Protein AF-A0A137PFP3-F1 (afdb_monomer)

Structure (mmCIF, N/CA/C/O backbone):
data_AF-A0A137PFP3-F1
#
_entry.id   AF-A0A137PFP3-F1
#
loop_
_atom_site.group_PDB
_atom_site.id
_atom_site.type_symbol
_atom_site.label_atom_id
_atom_site.label_alt_id
_atom_site.label_comp_id
_atom_site.label_asym_id
_atom_site.label_entity_id
_atom_site.label_seq_id
_atom_site.pdbx_PDB_ins_code
_atom_site.Cartn_x
_atom_site.Cartn_y
_atom_site.Cartn_z
_atom_site.occupancy
_atom_site.B_iso_or_equiv
_atom_site.auth_seq_id
_atom_site.auth_comp_id
_atom_site.auth_asym_id
_atom_site.auth_atom_id
_atom_site.pdbx_PDB_model_num
ATOM 1 N N . MET A 1 1 ? 7.255 -11.165 -8.456 1.00 71.25 1 MET A N 1
ATOM 2 C CA . MET A 1 1 ? 7.294 -9.703 -8.197 1.00 71.25 1 MET A CA 1
ATOM 3 C C . MET A 1 1 ? 8.694 -9.204 -7.826 1.00 71.25 1 MET A C 1
ATOM 5 O O . MET A 1 1 ? 9.014 -8.068 -8.165 1.00 71.25 1 MET A O 1
ATOM 9 N N . ASP A 1 2 ? 9.537 -10.025 -7.183 1.00 77.56 2 ASP A N 1
ATOM 10 C CA . ASP A 1 2 ? 10.869 -9.613 -6.691 1.00 77.56 2 ASP A CA 1
ATOM 11 C C . ASP A 1 2 ? 11.867 -9.206 -7.778 1.00 77.56 2 ASP A C 1
ATOM 13 O O . ASP A 1 2 ? 12.720 -8.365 -7.530 1.00 77.56 2 ASP A O 1
ATOM 17 N N . LEU A 1 3 ? 11.690 -9.702 -9.004 1.00 75.19 3 LEU A N 1
ATOM 18 C CA . LEU A 1 3 ? 12.474 -9.309 -10.183 1.00 75.19 3 LEU A CA 1
ATOM 19 C C . LEU A 1 3 ? 11.955 -8.022 -10.858 1.00 75.19 3 LEU A C 1
ATOM 21 O O . LEU A 1 3 ? 12.222 -7.765 -12.029 1.00 75.19 3 LEU A O 1
ATOM 25 N N . GLY A 1 4 ? 11.140 -7.231 -10.155 1.00 71.00 4 GLY A N 1
ATOM 26 C CA . GLY A 1 4 ? 10.628 -5.947 -10.647 1.00 71.00 4 GLY A CA 1
ATOM 27 C C . GLY A 1 4 ? 9.343 -6.027 -11.475 1.00 71.00 4 GLY A C 1
ATOM 28 O O . GLY A 1 4 ? 8.832 -4.992 -11.897 1.00 71.00 4 GLY A O 1
ATOM 29 N N . TYR A 1 5 ? 8.780 -7.223 -11.665 1.00 77.50 5 TYR A N 1
ATOM 30 C CA . TYR A 1 5 ? 7.475 -7.396 -12.309 1.00 77.50 5 TYR A CA 1
ATOM 31 C C . TYR A 1 5 ? 6.346 -6.783 -11.480 1.00 77.50 5 TYR A C 1
ATOM 33 O O . TYR A 1 5 ? 6.401 -6.759 -10.248 1.00 77.50 5 TYR A O 1
ATOM 41 N N . ARG A 1 6 ? 5.310 -6.312 -12.168 1.00 77.81 6 ARG A N 1
ATOM 42 C CA . ARG A 1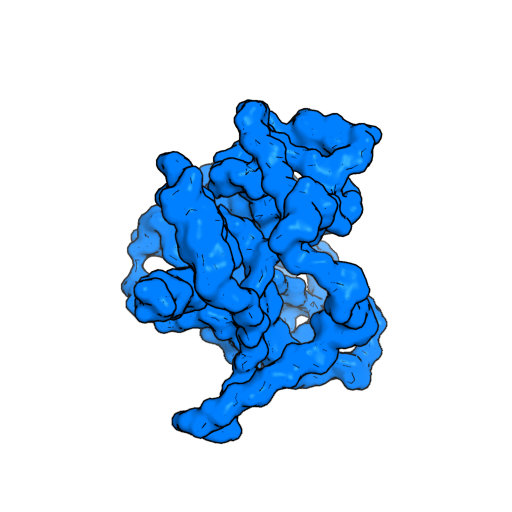 6 ? 4.046 -5.790 -11.640 1.00 77.81 6 ARG A CA 1
ATOM 43 C C . ARG A 1 6 ? 2.887 -6.405 -12.416 1.00 77.81 6 ARG A C 1
ATOM 45 O O . ARG A 1 6 ? 3.110 -7.002 -13.466 1.00 77.81 6 ARG A O 1
ATOM 52 N N . ARG A 1 7 ? 1.658 -6.257 -11.914 1.00 78.44 7 ARG A N 1
ATOM 53 C CA . ARG A 1 7 ? 0.460 -6.723 -12.619 1.00 78.44 7 ARG A CA 1
ATOM 54 C C . ARG A 1 7 ? -0.553 -5.618 -12.879 1.00 78.44 7 ARG A C 1
ATOM 56 O O . ARG A 1 7 ? -0.672 -4.685 -12.090 1.00 78.44 7 ARG A O 1
ATOM 63 N N . SER A 1 8 ? -1.299 -5.769 -13.967 1.00 77.56 8 SER A N 1
ATOM 64 C CA . SER A 1 8 ? -2.530 -5.035 -14.260 1.00 77.56 8 SER A CA 1
ATOM 65 C C . SER A 1 8 ? -3.568 -6.037 -14.747 1.00 77.56 8 SER A C 1
ATOM 67 O O . SER A 1 8 ? -3.397 -6.656 -15.802 1.00 77.56 8 SER A O 1
ATOM 69 N N . GLY A 1 9 ? -4.605 -6.274 -13.942 1.00 80.31 9 GLY A N 1
ATOM 70 C CA . GLY A 1 9 ? -5.484 -7.419 -14.156 1.00 80.31 9 GLY A CA 1
ATOM 71 C C . GLY A 1 9 ? -4.691 -8.722 -14.198 1.00 80.31 9 GLY A C 1
ATOM 72 O O . GLY A 1 9 ? -3.914 -8.994 -13.286 1.00 80.31 9 GLY A O 1
ATOM 73 N N . THR A 1 10 ? -4.840 -9.478 -15.292 1.00 75.38 10 THR A N 1
ATOM 74 C CA . THR A 1 10 ? -4.144 -10.750 -15.567 1.00 75.38 10 THR A CA 1
ATOM 75 C C . THR A 1 10 ? -2.790 -10.600 -16.264 1.00 75.38 10 THR A C 1
ATOM 77 O O . THR A 1 10 ? -2.176 -11.604 -16.610 1.00 75.38 10 THR A O 1
ATOM 80 N N . VAL A 1 11 ? -2.337 -9.379 -16.549 1.00 71.81 11 VAL A N 1
ATOM 81 C CA . VAL A 1 11 ? -1.093 -9.144 -17.294 1.00 71.81 11 VAL A CA 1
ATOM 82 C C . VAL A 1 11 ? 0.036 -8.860 -16.316 1.00 71.81 11 VAL A C 1
ATOM 84 O O . VAL A 1 11 ? -0.072 -7.927 -15.521 1.00 71.81 11 VAL A O 1
ATOM 87 N N . LEU A 1 12 ? 1.124 -9.628 -16.404 1.00 73.00 12 LEU A N 1
ATOM 88 C CA . LEU A 1 12 ? 2.397 -9.314 -15.754 1.00 73.00 12 LEU A CA 1
ATOM 89 C C . LEU A 1 12 ? 3.264 -8.476 -16.694 1.00 73.00 12 LEU A C 1
ATOM 91 O O . LEU A 1 12 ? 3.366 -8.771 -17.881 1.00 73.00 12 LEU A O 1
ATOM 95 N N . TYR A 1 13 ? 3.891 -7.431 -16.165 1.00 67.00 13 TYR A N 1
ATOM 96 C CA . TYR A 1 13 ? 4.747 -6.535 -16.936 1.00 67.00 13 TYR A CA 1
ATOM 97 C C . TYR A 1 13 ? 5.922 -6.026 -16.102 1.00 67.00 13 TYR A C 1
ATOM 99 O O . TYR A 1 13 ? 5.863 -5.978 -14.873 1.00 67.00 13 TYR A O 1
ATOM 107 N N . ARG A 1 14 ? 6.982 -5.593 -16.782 1.00 72.50 14 ARG A N 1
ATOM 108 C CA . ARG A 1 14 ? 8.109 -4.857 -16.206 1.00 72.50 14 ARG A CA 1
ATOM 109 C C . ARG A 1 14 ? 8.377 -3.644 -17.092 1.00 72.50 14 ARG A C 1
ATOM 111 O O . ARG A 1 14 ? 8.312 -3.748 -18.312 1.00 72.50 14 ARG A O 1
ATOM 118 N N . SER A 1 15 ? 8.611 -2.486 -16.486 1.00 67.00 15 SER A N 1
ATOM 119 C CA . SER A 1 15 ? 8.813 -1.243 -17.234 1.00 67.00 15 SER A CA 1
ATOM 120 C C . SER A 1 15 ? 10.164 -1.224 -17.956 1.00 67.00 15 SER A C 1
ATOM 122 O O . SER A 1 15 ? 11.184 -1.584 -17.368 1.00 67.00 15 SER A O 1
ATOM 124 N N . SER A 1 16 ? 10.165 -0.742 -19.203 1.00 67.88 16 SER A N 1
ATOM 125 C CA . SER A 1 16 ? 11.378 -0.430 -19.969 1.00 67.88 16 SER A CA 1
ATOM 126 C C . SER A 1 16 ? 11.963 0.890 -19.466 1.00 67.88 16 SER A C 1
ATOM 128 O O . SER A 1 16 ? 11.454 1.970 -19.767 1.00 67.88 16 SER A O 1
ATOM 130 N N . LEU A 1 17 ? 13.007 0.816 -18.642 1.00 66.62 17 LEU A N 1
ATOM 131 C CA . LEU A 1 17 ? 13.634 2.008 -18.060 1.00 66.62 17 LEU A CA 1
ATOM 132 C C . LEU A 1 17 ? 14.382 2.848 -19.100 1.00 66.62 17 LEU A C 1
ATOM 134 O O . LEU A 1 17 ? 14.448 4.057 -18.945 1.00 66.62 17 LEU A O 1
ATOM 138 N N . LEU A 1 18 ? 14.884 2.230 -20.173 1.00 63.28 18 LEU A N 1
ATOM 139 C CA . LEU A 1 18 ? 15.600 2.926 -21.249 1.00 63.28 18 LEU A CA 1
ATOM 140 C C . LEU A 1 18 ? 14.705 3.875 -22.058 1.00 63.28 18 LEU A C 1
ATOM 14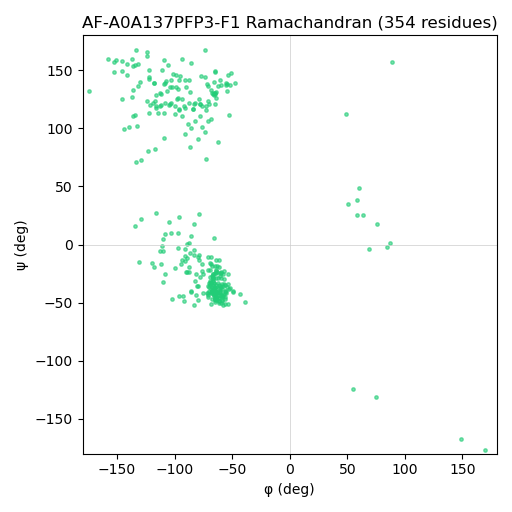2 O O . LEU A 1 18 ? 15.183 4.868 -22.597 1.00 63.28 18 LEU A O 1
ATOM 146 N N . GLU A 1 19 ? 13.411 3.575 -22.143 1.00 61.47 19 GLU A N 1
ATOM 147 C CA . GLU A 1 19 ? 12.470 4.274 -23.028 1.00 61.47 19 GLU A CA 1
ATOM 148 C C . GLU A 1 19 ? 11.467 5.144 -22.263 1.00 61.47 19 GLU A C 1
ATOM 150 O O . GLU A 1 19 ? 10.679 5.881 -22.859 1.00 61.47 19 GLU A O 1
ATOM 155 N N . THR A 1 20 ? 11.477 5.075 -20.929 1.00 64.75 20 THR A N 1
ATOM 156 C CA . THR A 1 20 ? 10.559 5.849 -20.094 1.00 64.75 20 THR A CA 1
ATOM 157 C C . THR A 1 20 ? 11.228 7.155 -19.675 1.00 64.75 20 THR A C 1
ATOM 159 O O . THR A 1 20 ? 12.270 7.148 -19.033 1.00 64.75 20 THR A O 1
ATOM 162 N N . CYS A 1 21 ? 10.590 8.296 -19.951 1.00 62.81 21 CYS A N 1
ATOM 163 C CA . CYS A 1 21 ? 11.115 9.624 -19.592 1.00 62.81 21 CYS A CA 1
ATOM 164 C C . CYS A 1 21 ? 11.300 9.859 -18.079 1.00 62.81 21 CYS A C 1
ATOM 166 O O . CYS A 1 21 ? 11.896 10.853 -17.671 1.00 62.81 21 CYS A O 1
ATOM 168 N N . CYS A 1 22 ? 10.733 8.987 -17.244 1.00 71.44 22 CYS A N 1
ATOM 169 C CA . CYS A 1 22 ? 10.796 9.019 -15.789 1.00 71.44 22 CYS A CA 1
ATOM 170 C C . CYS A 1 22 ? 10.979 7.580 -15.280 1.00 71.44 22 CYS A C 1
ATOM 172 O O . CYS A 1 22 ? 9.987 6.847 -15.237 1.00 71.44 22 CYS A O 1
ATOM 174 N N . PRO A 1 23 ? 12.200 7.159 -14.907 1.00 80.06 23 PRO A N 1
ATOM 175 C CA . PRO A 1 23 ? 12.492 5.758 -14.625 1.00 80.06 23 PRO A CA 1
ATOM 176 C C . PRO A 1 23 ? 11.718 5.241 -13.397 1.00 80.06 23 PRO A C 1
ATOM 178 O O . PRO A 1 23 ? 11.866 5.799 -12.302 1.00 80.06 23 PRO A O 1
ATOM 181 N N . PRO A 1 24 ? 10.881 4.192 -13.546 1.00 85.00 24 PRO A N 1
ATOM 182 C CA . PRO A 1 24 ? 10.166 3.594 -12.427 1.00 85.00 24 PRO A CA 1
ATOM 183 C C . PRO A 1 24 ? 10.951 2.431 -11.805 1.00 85.00 24 PRO A C 1
ATOM 185 O O . PRO A 1 24 ? 11.170 1.396 -12.430 1.00 85.00 24 PRO A O 1
ATOM 188 N N . TYR A 1 25 ? 11.295 2.559 -10.529 1.00 90.31 25 TYR A N 1
ATOM 189 C CA . TYR A 1 25 ? 11.957 1.518 -9.747 1.00 90.31 25 TYR A CA 1
ATOM 190 C C . TYR A 1 25 ? 10.938 0.724 -8.935 1.00 90.31 25 TYR A C 1
ATOM 192 O O . TYR A 1 25 ? 9.992 1.279 -8.373 1.00 90.31 25 TYR A O 1
ATOM 200 N N . ALA A 1 26 ? 11.130 -0.587 -8.826 1.00 91.44 26 ALA A N 1
ATOM 201 C CA . ALA A 1 26 ? 10.404 -1.364 -7.835 1.00 91.44 26 ALA A CA 1
ATOM 202 C C . ALA A 1 26 ? 10.858 -0.934 -6.434 1.00 91.44 26 ALA A C 1
ATOM 204 O O . ALA A 1 26 ? 12.055 -0.890 -6.172 1.00 91.44 26 ALA A O 1
ATOM 205 N N . ILE A 1 27 ? 9.908 -0.628 -5.547 1.00 96.19 27 ILE A N 1
ATOM 206 C CA . ILE A 1 27 ? 10.186 -0.253 -4.156 1.00 96.19 27 ILE A CA 1
ATOM 207 C C . ILE A 1 27 ? 9.557 -1.253 -3.189 1.00 96.19 27 ILE A C 1
ATOM 209 O O . ILE A 1 27 ? 8.409 -1.678 -3.377 1.00 96.19 27 ILE A O 1
ATOM 213 N N . ARG A 1 28 ? 10.301 -1.597 -2.138 1.00 96.81 28 ARG A N 1
ATOM 214 C CA . ARG A 1 28 ? 9.815 -2.389 -1.006 1.00 96.81 28 ARG A CA 1
ATOM 215 C C . ARG A 1 28 ? 10.303 -1.824 0.323 1.00 96.81 28 ARG A C 1
ATOM 217 O O . ARG A 1 28 ? 11.302 -1.113 0.369 1.00 96.81 28 ARG A O 1
ATOM 224 N N . LEU A 1 29 ? 9.616 -2.190 1.392 1.00 96.94 29 LEU A N 1
ATOM 225 C CA . LEU A 1 29 ? 9.950 -1.909 2.787 1.00 96.94 29 LEU A CA 1
ATOM 226 C C . LEU A 1 29 ? 10.171 -3.237 3.518 1.00 96.94 29 LEU A C 1
ATOM 228 O O . LEU A 1 29 ? 9.387 -4.164 3.320 1.00 96.94 29 LEU A O 1
ATOM 232 N N . ASP A 1 30 ? 11.184 -3.329 4.384 1.00 97.06 30 ASP A N 1
ATOM 233 C CA . ASP A 1 30 ? 11.255 -4.416 5.374 1.00 97.06 30 ASP A CA 1
ATOM 234 C C . ASP A 1 30 ? 10.376 -4.066 6.587 1.00 97.06 30 ASP A C 1
ATOM 236 O O . ASP A 1 30 ? 10.716 -3.191 7.388 1.00 97.06 30 ASP A O 1
ATOM 240 N N . SER A 1 31 ? 9.227 -4.736 6.712 1.00 97.75 31 SER A N 1
ATOM 241 C CA . SER A 1 31 ? 8.217 -4.408 7.724 1.00 97.75 31 SER A CA 1
ATOM 242 C C . SER A 1 31 ? 8.699 -4.686 9.145 1.00 97.75 31 SER A C 1
ATOM 244 O O . SER A 1 31 ? 8.242 -4.022 10.073 1.00 97.75 31 SER A O 1
ATOM 246 N N . THR A 1 32 ? 9.647 -5.614 9.341 1.00 96.88 32 THR A N 1
ATOM 247 C CA . THR A 1 32 ? 10.155 -5.964 10.684 1.00 96.88 32 THR A CA 1
ATOM 248 C C . THR A 1 32 ? 11.008 -4.864 11.294 1.00 96.88 32 THR A C 1
ATOM 250 O O . THR A 1 32 ? 11.170 -4.812 12.507 1.00 96.88 32 THR A O 1
ATOM 253 N N . ASN A 1 33 ? 11.556 -3.992 10.448 1.00 96.50 33 ASN A N 1
ATOM 254 C CA . ASN A 1 33 ? 12.392 -2.866 10.845 1.00 96.50 33 ASN A CA 1
ATOM 255 C C . ASN A 1 33 ? 11.670 -1.524 10.654 1.00 96.50 33 ASN A C 1
ATOM 257 O O . ASN A 1 33 ? 12.298 -0.472 10.764 1.00 96.50 33 ASN A O 1
ATOM 261 N N . PHE A 1 34 ? 10.369 -1.541 10.341 1.00 97.44 34 PHE A N 1
ATOM 262 C CA . PHE A 1 34 ? 9.619 -0.329 10.049 1.00 97.44 34 PHE A CA 1
ATOM 263 C C . PHE A 1 34 ? 9.512 0.584 11.273 1.00 97.44 34 PHE A C 1
ATOM 265 O O . PHE A 1 34 ? 9.052 0.179 12.342 1.00 97.44 34 PHE A O 1
ATOM 272 N N . ILE A 1 35 ? 9.860 1.858 11.080 1.00 94.06 35 ILE A N 1
ATOM 273 C CA . ILE A 1 35 ? 9.731 2.892 12.107 1.00 94.06 35 ILE A CA 1
ATOM 274 C C . ILE A 1 35 ? 8.729 3.943 11.641 1.00 94.06 35 ILE A C 1
ATOM 276 O O . ILE A 1 35 ? 8.945 4.664 10.668 1.00 94.06 35 ILE A O 1
ATOM 280 N N . CYS A 1 36 ? 7.639 4.074 12.397 1.00 95.56 36 CYS A N 1
ATOM 281 C CA . CYS A 1 36 ? 6.582 5.026 12.091 1.00 95.56 36 CYS A CA 1
ATOM 282 C C . CYS A 1 36 ? 7.053 6.476 12.317 1.00 95.56 36 CYS A C 1
ATOM 284 O O . CYS A 1 36 ? 7.427 6.874 13.428 1.00 95.56 36 CYS A O 1
ATOM 286 N N . SER A 1 37 ? 7.006 7.289 11.265 1.00 95.50 37 SER A N 1
ATOM 287 C CA . SER A 1 37 ? 7.449 8.681 11.264 1.00 95.50 37 SER A CA 1
ATOM 288 C C . SER A 1 37 ? 6.484 9.610 12.015 1.00 95.50 37 SER A C 1
ATOM 290 O O . SER A 1 37 ? 5.331 9.279 12.305 1.00 95.50 37 SER A O 1
ATOM 292 N N . LYS A 1 38 ? 6.916 10.847 12.306 1.00 95.25 38 LYS A N 1
ATOM 293 C CA . LYS A 1 38 ? 6.042 11.856 12.940 1.00 95.25 38 LYS A CA 1
ATOM 294 C C . LYS A 1 38 ? 4.808 12.181 12.086 1.00 95.25 38 LYS A C 1
ATOM 296 O O . LYS A 1 38 ? 3.750 12.449 12.653 1.00 95.25 38 LYS A O 1
ATOM 301 N N . SER A 1 39 ? 4.922 12.195 10.754 1.00 95.75 39 SER A N 1
ATOM 302 C CA . SER A 1 39 ? 3.789 12.454 9.851 1.00 95.75 39 SER A CA 1
ATOM 303 C C . SER A 1 39 ? 2.807 11.281 9.842 1.00 95.75 39 SER A C 1
ATOM 305 O O . SER A 1 39 ? 1.604 11.498 9.975 1.00 95.75 39 SER A O 1
ATOM 307 N N . GLN A 1 40 ? 3.306 10.046 9.816 1.00 97.00 40 GLN A N 1
ATOM 308 C CA . GLN A 1 40 ? 2.487 8.834 9.903 1.00 97.00 40 GLN A CA 1
ATOM 309 C C . GLN A 1 40 ? 1.760 8.738 11.257 1.00 97.00 40 GLN A C 1
ATOM 311 O O . GLN A 1 40 ? 0.543 8.563 11.291 1.00 97.00 40 GLN A O 1
ATOM 316 N N . LYS A 1 41 ? 2.444 9.005 12.381 1.00 96.56 41 LYS A N 1
ATOM 317 C CA . LYS A 1 41 ? 1.811 9.081 13.716 1.00 96.56 41 LYS A CA 1
ATOM 318 C C . LYS A 1 41 ? 0.705 10.144 13.790 1.00 96.56 41 LYS A C 1
ATOM 320 O O . LYS A 1 41 ? -0.301 9.945 14.474 1.00 96.56 41 LYS A O 1
ATOM 325 N N . LYS A 1 42 ? 0.844 11.270 13.075 1.00 97.19 42 LYS A N 1
ATOM 326 C CA . LYS A 1 42 ? -0.229 12.278 12.967 1.00 97.19 42 LYS A CA 1
ATOM 327 C C . LYS A 1 42 ? -1.455 11.728 12.236 1.00 97.19 42 LYS A C 1
ATOM 329 O O . LYS A 1 42 ? -2.564 12.056 12.649 1.00 97.19 42 LYS A O 1
ATOM 334 N N . VAL A 1 43 ? -1.278 10.903 11.201 1.00 98.06 43 VAL A N 1
ATOM 335 C CA . VAL A 1 43 ? -2.392 10.237 10.501 1.00 98.06 43 VAL A CA 1
ATOM 336 C C . VAL A 1 43 ? -3.105 9.260 11.432 1.00 98.06 43 VAL A C 1
ATOM 338 O O . VAL A 1 43 ? -4.318 9.368 11.576 1.00 98.06 43 VAL A O 1
ATOM 341 N N . ILE A 1 44 ? -2.369 8.413 12.160 1.00 97.50 44 ILE A N 1
ATOM 342 C CA . ILE A 1 44 ? -2.942 7.504 13.172 1.00 97.50 44 ILE A CA 1
ATOM 343 C C . ILE A 1 44 ? -3.787 8.293 14.182 1.00 97.50 44 ILE A C 1
ATOM 345 O O . ILE A 1 44 ? -4.964 8.007 14.390 1.00 97.50 44 ILE A O 1
ATOM 349 N N . LYS A 1 45 ? -3.227 9.369 14.754 1.00 96.12 45 LYS A N 1
ATOM 350 C CA . LYS A 1 45 ? -3.949 10.240 15.695 1.00 96.12 45 LYS A CA 1
ATOM 351 C C . LYS A 1 45 ? -5.191 10.881 15.067 1.00 96.12 45 LYS A C 1
ATOM 353 O O . LYS A 1 45 ? -6.194 11.054 15.758 1.00 96.12 45 LYS A O 1
ATOM 358 N N . LYS A 1 46 ? -5.120 11.276 13.793 1.00 97.81 46 LYS A N 1
ATOM 359 C CA . LYS A 1 46 ? -6.233 11.882 13.054 1.00 97.81 46 LYS A CA 1
ATOM 360 C C . LYS A 1 46 ? -7.379 10.885 12.883 1.00 97.81 46 LYS A C 1
ATOM 362 O O . LYS A 1 46 ? -8.504 11.231 13.228 1.00 97.81 46 LYS A O 1
ATOM 367 N N . VAL A 1 47 ? -7.084 9.670 12.421 1.00 98.00 47 VAL A N 1
ATOM 368 C CA . VAL A 1 47 ? -8.073 8.593 12.266 1.00 98.00 47 VAL A CA 1
ATOM 369 C C . VAL A 1 47 ? -8.673 8.227 13.622 1.00 98.00 47 VAL A C 1
ATOM 371 O O . VAL A 1 47 ? -9.886 8.260 13.770 1.00 98.00 47 VAL A O 1
ATOM 374 N N . PHE A 1 48 ? -7.852 8.018 14.654 1.00 97.19 48 PHE A N 1
ATOM 375 C CA . PHE A 1 48 ? -8.345 7.733 16.005 1.00 97.19 48 PHE A CA 1
ATOM 376 C C . PHE A 1 48 ? -9.299 8.816 16.535 1.00 97.19 48 PHE A C 1
ATOM 378 O O . PHE A 1 48 ? -10.357 8.517 17.074 1.00 97.19 48 PHE A O 1
ATOM 385 N N . ASN A 1 49 ? -8.950 10.095 16.359 1.00 96.62 49 ASN A N 1
ATOM 386 C CA . ASN A 1 49 ? -9.806 11.203 16.783 1.00 96.62 49 ASN A CA 1
ATOM 387 C C . ASN A 1 49 ? -11.113 11.305 15.985 1.00 96.62 49 ASN A C 1
ATOM 389 O O . ASN A 1 49 ? -12.084 11.846 16.504 1.00 96.62 49 ASN A O 1
ATOM 393 N N . PHE A 1 50 ? -11.110 10.871 14.725 1.00 97.38 50 PHE A N 1
ATOM 394 C CA . PHE A 1 50 ? -12.312 10.808 13.902 1.00 97.38 50 PHE A CA 1
ATOM 395 C C . PHE A 1 50 ? -13.246 9.695 14.385 1.00 97.38 50 PHE A C 1
ATOM 397 O O . PHE A 1 50 ? -14.439 9.932 14.541 1.00 97.38 50 PHE A O 1
ATOM 404 N N . LEU A 1 51 ? -12.686 8.519 14.673 1.00 96.75 51 LEU A N 1
ATOM 405 C CA . LEU A 1 51 ? -13.432 7.361 15.160 1.00 96.75 51 LEU A CA 1
ATOM 406 C C . LEU A 1 51 ? -14.001 7.583 16.566 1.00 96.75 51 LEU A C 1
ATOM 408 O O . LEU A 1 51 ? -15.121 7.174 16.840 1.00 96.75 51 LEU A O 1
ATOM 412 N N . VAL A 1 52 ? -13.255 8.276 17.433 1.00 96.38 52 VAL A N 1
ATOM 413 C CA . VAL A 1 52 ? -13.655 8.573 18.816 1.00 96.38 52 VAL A CA 1
ATOM 414 C C . VAL A 1 52 ? -13.777 10.092 19.002 1.00 96.38 52 VAL A C 1
ATOM 416 O O . VAL A 1 52 ? -12.838 10.746 19.472 1.00 96.38 52 VAL A O 1
ATOM 419 N N . PRO A 1 53 ? -14.909 10.709 18.620 1.00 94.81 53 PRO A N 1
ATOM 420 C CA . PRO A 1 53 ? -15.064 12.161 18.686 1.00 94.81 53 PRO A CA 1
ATOM 421 C C . PRO A 1 53 ? -15.104 12.682 20.132 1.00 94.81 53 PRO A C 1
ATOM 423 O O . PRO A 1 53 ? -14.596 13.777 20.413 1.00 94.81 53 PRO A O 1
ATOM 426 N N . ASN A 1 54 ? -15.637 11.897 21.075 1.00 96.56 54 ASN A N 1
ATOM 427 C CA . ASN A 1 54 ? -15.727 12.274 22.484 1.00 96.56 54 ASN A CA 1
ATOM 428 C C . ASN A 1 54 ? -14.323 12.388 23.124 1.00 96.56 54 ASN A C 1
ATOM 430 O O . ASN A 1 54 ? -13.470 11.512 22.986 1.00 96.56 54 ASN A O 1
ATOM 434 N N . ILE A 1 55 ? -14.037 13.513 23.790 1.00 95.38 55 ILE A N 1
ATOM 435 C CA . ILE A 1 55 ? -12.715 13.788 24.384 1.00 95.38 55 ILE A CA 1
ATOM 436 C C . ILE A 1 55 ? -12.452 12.914 25.616 1.00 95.38 55 ILE A C 1
ATOM 438 O O . ILE A 1 55 ? -11.336 12.419 25.778 1.00 95.38 55 ILE A O 1
ATOM 442 N N . GLU A 1 56 ? -13.450 12.730 26.475 1.00 96.00 56 GLU A N 1
ATOM 443 C CA . GLU A 1 56 ? -13.331 11.953 27.713 1.00 96.00 56 GLU A CA 1
ATOM 444 C C . GLU A 1 56 ? -13.109 10.474 27.398 1.00 96.00 56 GLU A C 1
ATOM 446 O O . GLU A 1 56 ? -12.213 9.836 27.952 1.00 96.00 56 GLU A O 1
ATOM 451 N N . GLU A 1 57 ? -13.850 9.956 26.419 1.00 94.94 57 GLU A N 1
ATOM 452 C CA . GLU A 1 57 ? -13.681 8.598 25.914 1.00 94.94 57 GLU A CA 1
ATOM 453 C C . GLU A 1 57 ? -12.281 8.389 25.324 1.00 94.94 57 GLU A C 1
ATOM 455 O O . GLU A 1 57 ? -11.587 7.444 25.697 1.00 94.94 57 GLU A O 1
ATOM 460 N N . ARG A 1 58 ? -11.787 9.330 24.505 1.00 94.56 58 ARG A N 1
ATOM 461 C CA . ARG A 1 58 ? -10.403 9.291 23.999 1.00 94.56 58 ARG A CA 1
ATOM 462 C C . ARG A 1 58 ? -9.370 9.218 25.113 1.00 94.56 58 ARG A C 1
ATOM 464 O O . ARG A 1 58 ? -8.373 8.513 24.970 1.00 94.56 58 ARG A O 1
ATOM 471 N N . GLN A 1 59 ? -9.557 9.979 26.189 1.00 92.69 59 GLN A N 1
ATOM 472 C CA . GLN A 1 59 ? -8.642 9.957 27.331 1.00 92.69 59 GLN A CA 1
ATOM 473 C C . GLN A 1 59 ? -8.702 8.618 28.065 1.00 92.69 59 GLN A C 1
ATOM 475 O O . GLN A 1 59 ? -7.655 8.096 28.442 1.00 92.69 59 GLN A O 1
ATOM 480 N N . LYS A 1 60 ? -9.900 8.049 28.236 1.00 94.19 60 LYS A N 1
ATOM 481 C CA . LYS A 1 60 ? -10.091 6.729 28.844 1.00 94.19 60 LYS A CA 1
ATOM 482 C C . LYS A 1 60 ? -9.395 5.636 28.032 1.00 94.19 60 LYS A C 1
ATOM 484 O O . LYS A 1 60 ? -8.625 4.875 28.604 1.00 94.19 60 LYS A O 1
ATOM 489 N N . ILE A 1 61 ? -9.603 5.618 26.715 1.00 92.69 61 ILE A N 1
ATOM 490 C CA . ILE A 1 61 ? -8.968 4.661 25.801 1.00 92.69 61 ILE A CA 1
ATOM 491 C C . ILE A 1 61 ? -7.447 4.842 25.812 1.00 92.69 61 ILE A C 1
ATOM 493 O O . ILE A 1 61 ? -6.713 3.876 25.950 1.00 92.69 61 ILE A O 1
ATOM 497 N N . ARG A 1 62 ? -6.924 6.072 25.740 1.00 88.38 62 ARG A N 1
ATOM 498 C CA . ARG A 1 62 ? -5.463 6.284 25.776 1.00 88.38 62 ARG A CA 1
ATOM 499 C C . ARG A 1 62 ? -4.807 5.755 27.050 1.00 88.38 62 ARG A C 1
ATOM 501 O O . ARG A 1 62 ? -3.712 5.225 26.962 1.00 88.38 62 ARG A O 1
ATOM 508 N N . LYS A 1 63 ? -5.478 5.863 28.200 1.00 90.56 63 LYS A N 1
ATOM 509 C CA . LYS A 1 63 ? -4.978 5.339 29.482 1.00 90.56 63 LYS A CA 1
ATOM 510 C C . LYS A 1 63 ? -4.917 3.808 29.541 1.00 90.56 63 LYS A C 1
ATOM 512 O O . LYS A 1 63 ? -4.244 3.288 30.422 1.00 90.56 63 LYS A O 1
ATOM 517 N N . SER A 1 64 ? -5.619 3.088 28.661 1.00 90.06 64 SER A N 1
ATOM 518 C CA . SER A 1 64 ? -5.576 1.619 28.612 1.00 90.06 64 SER A CA 1
ATOM 519 C C . SER A 1 64 ? -4.475 1.061 27.706 1.00 90.06 64 SER A C 1
ATOM 521 O O . SER A 1 64 ? -4.367 -0.155 27.581 1.00 90.06 64 SER A O 1
ATOM 523 N N . TYR A 1 65 ? -3.672 1.918 27.069 1.00 88.44 65 TYR A N 1
ATOM 524 C CA . TYR A 1 65 ? -2.592 1.523 26.163 1.00 88.44 65 TYR A CA 1
ATOM 525 C C . TYR A 1 65 ? -1.247 2.104 26.613 1.00 88.44 65 TYR A C 1
ATOM 527 O O . TYR A 1 65 ? -1.229 3.045 27.406 1.00 88.44 65 TYR A O 1
ATOM 535 N N . PRO A 1 66 ? -0.114 1.559 26.128 1.00 85.38 66 PRO A N 1
ATOM 536 C CA . PRO A 1 66 ? 1.210 2.052 26.496 1.00 85.38 66 PRO A CA 1
ATOM 537 C C . PRO A 1 66 ? 1.381 3.556 26.228 1.00 85.38 66 PRO A C 1
ATOM 539 O O . PRO A 1 66 ? 0.993 4.045 25.167 1.00 85.38 66 PRO A O 1
ATOM 542 N N . ASP A 1 67 ? 2.027 4.279 27.150 1.00 82.56 67 ASP A N 1
ATOM 543 C CA . ASP A 1 67 ? 2.258 5.729 27.022 1.00 82.56 67 ASP A CA 1
ATOM 544 C C . ASP A 1 67 ? 3.211 6.095 25.870 1.00 82.56 67 ASP A C 1
ATOM 546 O O . ASP A 1 67 ? 3.134 7.192 25.312 1.00 82.56 67 ASP A O 1
ATOM 550 N N . ASN A 1 68 ? 4.114 5.182 25.494 1.00 87.06 68 ASN A N 1
ATOM 551 C CA . ASN A 1 68 ? 5.113 5.408 24.450 1.00 87.06 68 ASN A CA 1
ATOM 552 C C . ASN A 1 68 ? 5.193 4.228 23.462 1.00 87.06 68 ASN A C 1
ATOM 554 O O . ASN A 1 68 ? 6.177 3.490 23.478 1.00 87.06 68 ASN A O 1
ATOM 558 N N . PRO A 1 69 ? 4.168 4.036 22.610 1.00 90.50 69 PRO A N 1
ATOM 559 C CA . PRO A 1 69 ? 4.153 2.960 21.627 1.00 90.50 69 PRO A CA 1
ATOM 560 C C . PRO A 1 69 ? 5.259 3.170 20.584 1.00 90.50 69 PRO A C 1
ATOM 562 O O . PRO A 1 69 ? 5.413 4.256 20.000 1.00 90.50 69 PRO A O 1
ATOM 565 N N . THR A 1 70 ? 6.036 2.117 20.354 1.00 89.81 70 THR A N 1
ATOM 566 C CA . THR A 1 70 ? 7.219 2.127 19.485 1.00 89.81 70 THR A CA 1
ATOM 567 C C . THR A 1 70 ? 7.007 1.331 18.207 1.00 89.81 70 THR A C 1
ATOM 569 O O . THR A 1 70 ? 7.516 1.737 17.162 1.00 89.81 70 THR A O 1
ATOM 572 N N . THR A 1 71 ? 6.205 0.266 18.260 1.00 94.00 71 THR A N 1
ATOM 573 C CA . THR A 1 71 ? 5.901 -0.574 17.097 1.00 94.00 71 THR A CA 1
ATOM 574 C C . THR A 1 71 ? 4.617 -0.128 16.403 1.00 94.00 71 THR A C 1
ATOM 576 O O . THR A 1 71 ? 3.766 0.555 16.979 1.00 94.00 71 THR A O 1
ATOM 579 N N . ILE A 1 72 ? 4.455 -0.516 15.136 1.00 96.44 72 ILE A N 1
ATOM 580 C CA . ILE A 1 72 ? 3.223 -0.222 14.397 1.00 96.44 72 ILE A CA 1
ATOM 581 C C . ILE A 1 72 ? 2.004 -0.951 14.980 1.00 96.44 72 ILE A C 1
ATOM 583 O O . ILE A 1 72 ? 0.914 -0.385 14.998 1.00 96.44 72 ILE A O 1
ATOM 587 N N . GLU A 1 73 ? 2.194 -2.158 15.520 1.00 95.12 73 GLU A N 1
ATOM 588 C CA . GLU A 1 73 ? 1.140 -2.925 16.189 1.00 95.12 73 GLU A CA 1
ATOM 589 C C . GLU A 1 73 ? 0.643 -2.199 17.449 1.00 95.12 73 GLU A C 1
ATOM 591 O O . GLU A 1 73 ? -0.561 -2.023 17.611 1.00 95.12 73 GLU A O 1
ATOM 596 N N . GLU A 1 74 ? 1.548 -1.688 18.291 1.00 95.00 74 GLU A N 1
ATOM 597 C CA . GLU A 1 74 ? 1.189 -0.901 19.481 1.00 95.00 74 GLU A CA 1
ATOM 598 C C . GLU A 1 74 ? 0.499 0.421 19.120 1.00 9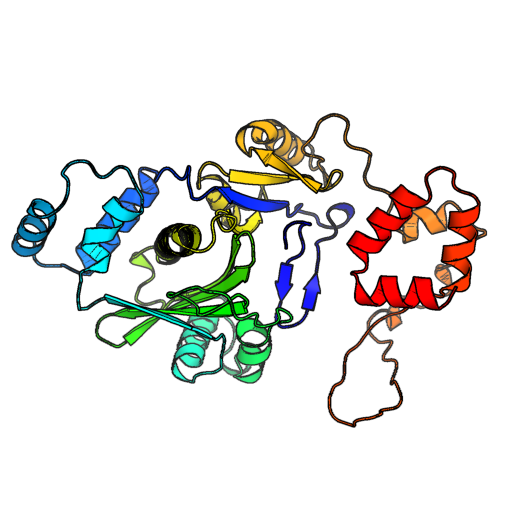5.00 74 GLU A C 1
ATOM 600 O O . GLU A 1 74 ? -0.452 0.837 19.782 1.00 95.00 74 GLU A O 1
ATOM 605 N N . LEU A 1 75 ? 0.977 1.095 18.068 1.00 96.06 75 LEU A N 1
ATOM 606 C CA . LEU A 1 75 ? 0.431 2.377 17.618 1.00 96.06 75 LEU A CA 1
ATOM 607 C C . LEU A 1 75 ? -1.004 2.259 17.090 1.00 96.06 75 LEU A C 1
ATOM 609 O O . LEU A 1 75 ? -1.774 3.214 17.216 1.00 96.06 75 LEU A O 1
ATOM 613 N N . LEU A 1 76 ? -1.347 1.128 16.471 1.00 96.94 76 LEU A N 1
ATOM 614 C CA . LEU A 1 76 ? -2.656 0.888 15.860 1.00 96.94 76 LEU A CA 1
ATOM 615 C C . LEU A 1 76 ? -3.635 0.170 16.789 1.00 96.94 76 LEU A C 1
ATOM 617 O O . LEU A 1 76 ? -4.840 0.281 16.576 1.00 96.94 76 LEU A O 1
ATOM 621 N N . LEU A 1 77 ? -3.153 -0.458 17.864 1.00 94.88 77 LEU A N 1
ATOM 622 C CA . LEU A 1 77 ? -3.981 -1.179 18.831 1.00 94.88 77 LEU A CA 1
ATOM 623 C C . LEU A 1 77 ? -5.204 -0.387 19.354 1.00 94.88 77 LEU A C 1
ATOM 625 O O . LEU A 1 77 ? -6.284 -0.971 19.440 1.00 94.88 77 LEU A O 1
ATOM 629 N N . PRO A 1 78 ? -5.123 0.932 19.645 1.00 94.31 78 PRO A N 1
ATOM 630 C CA . PRO A 1 78 ? -6.299 1.702 20.059 1.00 94.31 78 PRO A CA 1
ATOM 631 C C . PRO A 1 78 ? -7.365 1.859 18.972 1.00 94.31 78 PRO A C 1
ATOM 633 O O . PRO A 1 78 ? -8.515 2.118 19.303 1.00 94.31 78 PRO A O 1
ATOM 636 N N . ILE A 1 79 ? -6.976 1.776 17.697 1.00 95.94 79 ILE A N 1
ATOM 637 C CA . ILE A 1 79 ? -7.872 1.863 16.538 1.00 95.94 79 ILE A CA 1
ATOM 638 C C . ILE A 1 79 ? -8.456 0.486 16.220 1.00 95.94 79 ILE A C 1
ATOM 640 O O . ILE A 1 79 ? -9.640 0.391 15.918 1.00 95.94 79 ILE A O 1
ATOM 644 N N . ASP A 1 80 ? -7.647 -0.569 16.327 1.00 94.69 80 ASP A N 1
ATOM 645 C CA . ASP A 1 80 ? -8.049 -1.945 16.011 1.00 94.69 80 ASP A CA 1
ATOM 646 C C . ASP A 1 80 ? -9.170 -2.473 16.915 1.00 94.69 80 ASP A C 1
ATOM 648 O O . ASP A 1 80 ? -9.907 -3.370 16.518 1.00 94.69 80 ASP A O 1
ATOM 652 N N . ASN A 1 81 ? -9.316 -1.895 18.110 1.00 93.06 81 ASN A N 1
ATOM 653 C CA . ASN A 1 81 ? -10.349 -2.249 19.082 1.00 93.06 81 ASN A CA 1
ATOM 654 C C . ASN A 1 81 ? -11.582 -1.325 19.038 1.00 93.06 81 ASN A C 1
ATOM 656 O O . ASN A 1 81 ? -12.411 -1.376 19.945 1.00 93.06 81 ASN A O 1
ATOM 660 N N . ILE A 1 82 ? -11.703 -0.448 18.035 1.00 95.19 82 ILE A N 1
ATOM 661 C CA . ILE A 1 82 ? -12.900 0.384 17.859 1.00 95.19 82 ILE A CA 1
ATOM 662 C C . ILE A 1 82 ? -13.962 -0.403 17.093 1.00 95.19 82 ILE A C 1
ATOM 664 O O . ILE A 1 82 ? -13.778 -0.701 15.919 1.00 95.19 82 ILE A O 1
ATOM 668 N N . GLU A 1 83 ? -15.102 -0.662 17.735 1.00 93.44 83 GLU A N 1
ATOM 669 C CA . GLU A 1 83 ? -16.211 -1.445 17.162 1.00 93.44 83 GLU A CA 1
ATOM 670 C C . GLU A 1 83 ? -16.758 -0.859 15.851 1.00 93.44 83 GLU A C 1
ATOM 672 O O . GLU A 1 83 ? -17.099 -1.599 14.930 1.00 93.44 83 GLU A O 1
ATOM 677 N N . ASP A 1 84 ? -16.791 0.472 15.739 1.00 96.06 84 ASP A N 1
ATOM 678 C CA . ASP A 1 84 ? -17.275 1.169 14.545 1.00 96.06 84 ASP A CA 1
ATOM 679 C C . ASP A 1 84 ? -16.366 0.983 13.317 1.00 96.06 84 ASP A C 1
ATOM 681 O O . ASP A 1 84 ? -16.810 1.276 12.208 1.00 96.06 84 ASP A O 1
ATOM 685 N N . LEU A 1 85 ? -15.109 0.546 13.478 1.00 97.75 85 LEU A N 1
ATOM 686 C CA . LEU A 1 85 ? -14.179 0.305 12.374 1.00 97.75 85 LEU A CA 1
ATOM 687 C C . LEU A 1 85 ? -13.943 -1.197 12.206 1.00 97.75 85 LEU A C 1
ATOM 689 O O . LEU A 1 85 ? -13.274 -1.829 13.018 1.00 97.75 85 LEU A O 1
ATOM 693 N N . LYS A 1 86 ? -14.396 -1.753 11.084 1.00 97.88 86 LYS A N 1
ATOM 694 C CA . LYS A 1 86 ? -14.156 -3.153 10.728 1.00 97.88 86 LYS A CA 1
ATOM 695 C C . LYS A 1 86 ? -13.246 -3.229 9.511 1.00 97.88 86 LYS A C 1
ATOM 697 O O . LYS A 1 86 ? -13.483 -2.555 8.513 1.00 97.88 86 LYS A O 1
ATOM 702 N N . ILE A 1 87 ? -12.197 -4.042 9.586 1.00 97.50 87 ILE A N 1
ATOM 703 C CA . ILE A 1 87 ? -11.273 -4.263 8.470 1.00 97.50 87 ILE A CA 1
ATOM 704 C C . ILE A 1 87 ? -11.273 -5.747 8.148 1.00 97.50 87 ILE A C 1
ATOM 706 O O . ILE A 1 87 ? -10.952 -6.567 9.004 1.00 97.50 87 ILE A O 1
ATOM 710 N N . GLU A 1 88 ? -11.646 -6.079 6.920 1.00 95.81 88 GLU A N 1
ATOM 711 C CA . GLU A 1 88 ? -11.817 -7.456 6.471 1.00 95.81 88 GLU A CA 1
ATOM 712 C C . GLU A 1 88 ? -10.921 -7.746 5.281 1.00 95.81 88 GLU A C 1
ATOM 714 O O . GLU A 1 88 ? -10.754 -6.906 4.400 1.00 95.81 88 GLU A O 1
ATOM 719 N N . LEU A 1 89 ? -10.379 -8.957 5.238 1.00 96.12 89 LEU A N 1
ATOM 720 C CA . LEU A 1 89 ? -9.632 -9.460 4.100 1.00 96.12 89 LEU A CA 1
ATOM 721 C C . LEU A 1 89 ? -10.446 -10.575 3.448 1.00 96.12 89 LEU A C 1
ATOM 723 O O . LEU A 1 89 ? -10.919 -11.483 4.125 1.00 96.12 89 LEU A O 1
ATOM 727 N N . SER A 1 90 ? -10.628 -10.493 2.136 1.00 94.50 90 SER A N 1
ATOM 728 C CA . SER A 1 90 ? -11.399 -11.467 1.355 1.00 94.50 90 SER A CA 1
ATOM 729 C C . SER A 1 90 ? -10.725 -11.708 0.005 1.00 94.50 90 SER A C 1
ATOM 731 O O . SER A 1 90 ? -9.978 -10.831 -0.435 1.00 94.50 90 SER A O 1
ATOM 733 N N . PRO A 1 91 ? -10.933 -12.860 -0.658 1.00 94.56 91 PRO A N 1
ATOM 734 C CA . PRO A 1 91 ? -10.449 -13.072 -2.021 1.00 94.56 91 PRO A CA 1
ATOM 735 C C . PRO A 1 91 ? -10.854 -11.922 -2.952 1.00 94.56 91 PRO A C 1
ATOM 737 O O . PRO A 1 91 ? -11.899 -11.298 -2.755 1.00 94.56 91 PRO A O 1
ATOM 740 N N . SER A 1 92 ? -10.022 -11.610 -3.950 1.00 93.69 92 SER A N 1
ATOM 741 C CA . SER A 1 92 ? -10.258 -10.493 -4.873 1.00 93.69 92 SER A CA 1
ATOM 742 C C . SER A 1 92 ? -11.393 -10.790 -5.859 1.00 93.69 92 SER A C 1
ATOM 744 O O . SER A 1 92 ? -11.175 -11.034 -7.045 1.00 93.69 92 SER A O 1
ATOM 746 N N . GLU A 1 93 ? -12.625 -10.765 -5.368 1.00 94.75 93 GLU A N 1
ATOM 747 C CA . GLU A 1 93 ? -13.831 -11.095 -6.119 1.00 94.75 93 GLU A CA 1
ATOM 748 C C . GLU A 1 93 ? -14.689 -9.862 -6.397 1.00 94.75 93 GLU A C 1
ATOM 750 O O . GLU A 1 93 ? -14.606 -8.825 -5.732 1.00 94.75 93 GLU A O 1
ATOM 755 N N . TYR A 1 94 ? -15.539 -9.972 -7.417 1.00 96.75 94 TYR A N 1
ATOM 756 C CA . TYR A 1 94 ? -16.513 -8.930 -7.705 1.00 96.75 94 TYR A CA 1
ATOM 757 C C . TYR A 1 94 ? -17.569 -8.874 -6.608 1.00 96.75 94 TYR A C 1
ATOM 759 O O . TYR A 1 94 ? -18.175 -9.886 -6.264 1.00 96.75 94 TYR A O 1
ATOM 767 N N . ASN A 1 95 ? -17.860 -7.670 -6.137 1.00 95.19 95 ASN A N 1
ATOM 768 C CA . ASN A 1 95 ? -19.058 -7.392 -5.366 1.00 95.19 95 ASN A CA 1
ATOM 769 C C . ASN A 1 95 ? -19.538 -5.974 -5.688 1.00 95.19 95 ASN A C 1
ATOM 771 O O . ASN A 1 95 ? -18.726 -5.099 -5.997 1.00 95.19 95 ASN A O 1
ATOM 775 N N . GLU A 1 96 ? -20.852 -5.772 -5.621 1.00 97.38 96 GLU A N 1
ATOM 776 C CA . GLU A 1 96 ? -21.487 -4.522 -6.048 1.00 97.38 96 GLU A CA 1
ATOM 777 C C . GLU A 1 96 ? -21.025 -3.326 -5.208 1.00 97.38 96 GLU A C 1
ATOM 779 O O . GLU A 1 96 ? -20.677 -2.282 -5.746 1.00 97.38 96 GLU A O 1
ATOM 784 N N . GLU A 1 97 ? -20.917 -3.507 -3.892 1.00 97.44 97 GLU A N 1
ATOM 785 C CA . GLU A 1 97 ? -20.481 -2.464 -2.958 1.00 97.44 97 GLU A CA 1
ATOM 786 C C . GLU A 1 97 ? -19.073 -1.927 -3.287 1.00 97.44 97 GLU A C 1
ATOM 788 O O . GLU A 1 97 ? -18.843 -0.720 -3.324 1.00 97.44 97 GLU A O 1
ATOM 793 N N . SER A 1 98 ? -18.126 -2.819 -3.594 1.00 97.88 98 SER A N 1
ATOM 794 C CA . SER A 1 98 ? -16.762 -2.441 -3.992 1.00 97.88 98 SER A CA 1
ATOM 795 C C . SER A 1 98 ? -16.728 -1.762 -5.357 1.00 97.88 98 SER A C 1
ATOM 797 O O . SER A 1 98 ? -15.894 -0.883 -5.581 1.00 97.88 98 SER A O 1
ATOM 799 N N . PHE A 1 99 ? -17.619 -2.157 -6.271 1.00 98.12 99 PHE A N 1
ATOM 800 C CA . PHE A 1 99 ? -17.740 -1.504 -7.568 1.00 98.12 99 PHE A CA 1
ATOM 801 C C . PHE A 1 99 ? -18.292 -0.079 -7.435 1.00 98.12 99 PHE A C 1
ATOM 803 O O . PHE A 1 99 ? -17.745 0.831 -8.053 1.00 98.12 99 PHE A O 1
ATOM 810 N N . GLU A 1 100 ? -19.297 0.149 -6.589 1.00 97.94 100 GLU A N 1
ATOM 811 C CA . GLU A 1 100 ? -19.833 1.494 -6.342 1.00 97.94 100 GLU A CA 1
ATOM 812 C C . GLU A 1 100 ? -18.792 2.419 -5.693 1.00 97.94 100 GLU A C 1
ATOM 814 O O . GLU A 1 100 ? -18.620 3.565 -6.124 1.00 97.94 100 GLU A O 1
ATOM 819 N N . LEU A 1 101 ? -18.000 1.906 -4.741 1.00 98.06 101 LEU A N 1
ATOM 820 C CA . LEU A 1 101 ? -16.851 2.636 -4.197 1.00 98.06 101 LEU A CA 1
ATOM 821 C C . LEU A 1 101 ? -15.842 3.001 -5.298 1.00 98.06 101 LEU A C 1
ATOM 823 O O . LEU A 1 101 ? -15.409 4.152 -5.394 1.00 98.06 101 LEU A O 1
ATOM 827 N N . TYR A 1 102 ? -15.473 2.033 -6.143 1.00 97.50 102 TYR A N 1
ATOM 828 C CA . TYR A 1 102 ? -14.566 2.251 -7.269 1.00 97.50 102 TYR A CA 1
ATOM 829 C C . TYR A 1 102 ? -15.102 3.312 -8.230 1.00 97.50 102 TYR A C 1
ATOM 831 O O . TYR A 1 102 ? -14.360 4.208 -8.630 1.00 97.50 102 TYR A O 1
ATOM 839 N N . LYS A 1 103 ? -16.391 3.243 -8.567 1.00 97.00 103 LYS A N 1
ATOM 840 C CA . LYS A 1 103 ? -17.063 4.173 -9.471 1.00 97.00 103 LYS A CA 1
ATOM 841 C C . LYS A 1 103 ? -17.033 5.600 -8.936 1.00 97.00 103 LYS A C 1
ATOM 843 O O . LYS A 1 103 ? -16.560 6.501 -9.630 1.00 97.00 103 LYS A O 1
ATOM 848 N N . SER A 1 104 ? -17.434 5.784 -7.678 1.00 96.50 104 SER A N 1
ATOM 849 C CA . SER A 1 104 ? -17.357 7.075 -6.987 1.00 96.50 104 SER A CA 1
ATOM 850 C C . SER A 1 104 ? -15.926 7.628 -6.964 1.00 96.50 104 SER A C 1
ATOM 852 O O . SER A 1 104 ? -15.700 8.808 -7.259 1.00 96.50 104 SER A O 1
ATOM 854 N N . TYR A 1 105 ? -14.939 6.765 -6.697 1.00 96.69 105 TYR A N 1
ATOM 855 C CA . TYR A 1 105 ? -13.526 7.133 -6.691 1.00 96.69 105 TYR A CA 1
ATOM 856 C C . TYR A 1 105 ? -13.016 7.563 -8.075 1.00 96.69 105 TYR A C 1
ATOM 858 O O . TYR A 1 105 ? -12.398 8.624 -8.181 1.00 96.69 105 TYR A O 1
ATOM 866 N N . GLN A 1 106 ? -13.294 6.801 -9.141 1.00 96.00 106 GLN A N 1
ATOM 867 C CA . GLN A 1 106 ? -12.875 7.153 -10.508 1.00 96.00 106 GLN A CA 1
ATOM 868 C C . GLN A 1 106 ? -13.453 8.506 -10.934 1.00 96.00 106 GLN A C 1
ATOM 870 O O . GLN A 1 106 ? -12.719 9.394 -11.371 1.00 96.00 106 GLN A O 1
ATOM 875 N N . MET A 1 107 ? -14.753 8.714 -10.724 1.00 96.06 107 MET A N 1
ATOM 876 C CA . MET A 1 107 ? -15.420 9.962 -11.102 1.00 96.06 107 MET A CA 1
ATOM 877 C C . MET A 1 107 ? -14.892 11.162 -10.303 1.00 96.06 107 MET A C 1
ATOM 879 O O . MET A 1 107 ? -14.680 12.250 -10.843 1.00 96.06 107 MET A O 1
ATOM 883 N N . SER A 1 108 ? -14.635 10.979 -9.008 1.00 94.06 108 SER A N 1
ATOM 884 C CA . SER A 1 108 ? -14.241 12.080 -8.125 1.00 94.06 108 SER A CA 1
ATOM 885 C C . SER A 1 108 ? -12.757 12.422 -8.220 1.00 94.06 108 SER A C 1
ATOM 887 O O . SER A 1 108 ? -12.406 13.604 -8.268 1.00 94.06 108 SER A O 1
ATOM 889 N N . ILE A 1 109 ? -11.888 11.412 -8.258 1.00 90.69 109 ILE A N 1
ATOM 890 C CA . ILE A 1 109 ? -10.432 11.572 -8.179 1.00 90.69 109 ILE A CA 1
ATOM 891 C C . ILE A 1 109 ? -9.791 11.579 -9.568 1.00 90.69 109 ILE A C 1
ATOM 893 O O . ILE A 1 109 ? -8.948 12.437 -9.837 1.00 90.69 109 ILE A O 1
ATOM 897 N N . HIS A 1 110 ? -10.202 10.668 -10.455 1.00 89.44 110 HIS A N 1
ATOM 898 C CA . HIS A 1 110 ? -9.659 10.555 -11.814 1.00 89.44 110 HIS A CA 1
ATOM 899 C C . HIS A 1 110 ? -10.424 11.383 -12.854 1.00 89.44 110 HIS A C 1
ATOM 901 O O . HIS A 1 110 ? -9.864 11.686 -13.904 1.00 89.44 110 HIS A O 1
ATOM 907 N N . LYS A 1 111 ? -11.632 11.861 -12.516 1.00 94.44 111 LYS A N 1
ATOM 908 C CA . LYS A 1 111 ? -12.518 12.641 -13.403 1.00 94.44 111 LYS A CA 1
ATOM 909 C C . LYS A 1 111 ? -12.993 11.856 -14.627 1.00 94.44 111 LYS A C 1
ATOM 911 O O . LYS A 1 111 ? -13.355 12.456 -15.639 1.00 94.44 111 LYS A O 1
ATOM 916 N N . ASP A 1 112 ? -13.029 10.533 -14.508 1.00 93.44 112 ASP A N 1
ATOM 917 C CA . ASP A 1 112 ? -13.606 9.659 -15.521 1.00 93.44 112 ASP A CA 1
ATOM 918 C C . ASP A 1 112 ? -15.114 9.906 -15.634 1.00 93.44 112 ASP A C 1
ATOM 920 O O . ASP A 1 112 ? -15.789 10.251 -14.656 1.00 93.44 112 ASP A O 1
ATOM 924 N N . LYS A 1 113 ? -15.664 9.724 -16.835 1.00 94.75 113 LYS A N 1
ATOM 925 C CA . LYS A 1 113 ? -17.107 9.827 -17.041 1.00 94.75 113 LYS A CA 1
ATOM 926 C C . LYS A 1 113 ? -17.790 8.569 -16.530 1.00 94.75 113 LYS A C 1
ATOM 928 O O . LYS A 1 113 ? -17.293 7.462 -16.710 1.00 94.75 113 LYS A O 1
ATOM 933 N N . GLU A 1 114 ? -18.987 8.729 -15.976 1.00 94.19 114 GLU A N 1
ATOM 934 C CA . GLU A 1 114 ? -19.780 7.610 -15.458 1.00 94.19 114 GLU A CA 1
ATOM 935 C C . GLU A 1 114 ? -19.999 6.497 -16.497 1.00 94.19 114 GLU A C 1
ATOM 937 O O . GLU A 1 114 ? -19.974 5.307 -16.184 1.00 94.19 114 GLU A O 1
ATOM 942 N N . GLU A 1 115 ? -20.182 6.881 -17.760 1.00 94.44 115 GLU A N 1
ATOM 943 C CA . GLU A 1 115 ? -20.377 5.954 -18.869 1.00 94.44 115 GLU A CA 1
ATOM 944 C C . GLU A 1 115 ? -19.153 5.073 -19.159 1.00 94.44 115 GLU A C 1
ATOM 946 O O . GLU A 1 115 ? -19.338 3.953 -19.631 1.00 94.44 115 GLU A O 1
ATOM 951 N N . ASP A 1 116 ? -17.946 5.508 -18.799 1.00 93.50 116 ASP A N 1
ATOM 952 C CA . ASP A 1 116 ? -16.699 4.771 -19.029 1.00 93.50 116 ASP A CA 1
ATOM 953 C C . ASP A 1 116 ? -16.377 3.795 -17.882 1.00 93.50 116 ASP A C 1
ATOM 955 O O . ASP A 1 116 ? -15.639 2.821 -18.059 1.00 93.50 116 ASP A O 1
ATOM 959 N N . VAL A 1 117 ? -16.978 3.996 -16.704 1.00 94.38 117 VAL A N 1
ATOM 960 C CA . VAL A 1 117 ? -16.712 3.185 -15.513 1.00 94.38 117 VAL A CA 1
ATOM 961 C C . VAL A 1 117 ? -17.683 2.008 -15.440 1.00 94.38 117 VAL A C 1
ATOM 963 O O . VAL A 1 117 ? -18.809 2.119 -14.957 1.00 94.38 117 VAL A O 1
ATOM 966 N N . LYS A 1 118 ? -17.248 0.851 -15.955 1.00 96.44 118 LYS A N 1
ATOM 967 C CA . LYS A 1 118 ? -18.079 -0.360 -16.074 1.00 96.44 118 LYS A CA 1
ATOM 968 C C . LYS A 1 118 ? -17.645 -1.497 -15.136 1.00 96.44 118 LYS A C 1
ATOM 970 O O . LYS A 1 118 ? -16.439 -1.663 -14.920 1.00 96.44 118 LYS A O 1
ATOM 975 N N . PRO A 1 119 ? -18.583 -2.362 -14.690 1.00 97.12 119 PRO A N 1
ATOM 976 C CA . PRO A 1 119 ? -18.273 -3.541 -13.876 1.00 97.12 119 PRO A CA 1
ATOM 977 C C . PRO A 1 119 ? -17.198 -4.448 -14.484 1.00 97.12 119 PRO A C 1
ATOM 979 O O . PRO A 1 119 ? -16.327 -4.943 -13.775 1.00 97.12 119 PRO A O 1
ATOM 982 N N . ASP A 1 120 ? -17.201 -4.634 -15.805 1.00 94.56 120 ASP A N 1
ATOM 983 C CA . ASP A 1 120 ? -16.204 -5.475 -16.479 1.00 94.56 120 ASP A CA 1
ATOM 984 C C . ASP A 1 120 ? -14.799 -4.864 -16.457 1.00 94.56 120 ASP A C 1
ATOM 986 O O . ASP A 1 120 ? -13.807 -5.592 -16.397 1.00 94.56 120 ASP A O 1
ATOM 990 N N . GLY A 1 121 ? -14.698 -3.531 -16.468 1.00 91.31 121 GLY A N 1
ATOM 991 C CA . GLY A 1 121 ? -13.437 -2.824 -16.255 1.00 91.31 121 GLY A CA 1
ATOM 992 C C . GLY A 1 121 ? -12.894 -3.080 -14.852 1.00 91.31 121 GLY A C 1
ATOM 993 O O . GLY A 1 121 ? -11.737 -3.473 -14.708 1.00 91.31 121 GLY A O 1
ATOM 994 N N . PHE A 1 122 ? -13.759 -2.960 -13.841 1.00 95.06 122 PHE A N 1
ATOM 995 C CA . PHE A 1 122 ? -13.425 -3.259 -12.448 1.00 95.06 122 PHE A CA 1
ATOM 996 C C . PHE A 1 122 ? -12.982 -4.716 -12.265 1.00 95.06 122 PHE A C 1
ATOM 998 O O . PHE A 1 122 ? -11.895 -4.960 -11.746 1.00 95.06 122 PHE A O 1
ATOM 1005 N N . LYS A 1 123 ? -13.753 -5.688 -12.774 1.00 95.12 123 LYS A N 1
ATOM 1006 C CA . LYS A 1 123 ? -13.391 -7.115 -12.726 1.00 95.12 123 LYS A CA 1
ATOM 1007 C C . LYS A 1 123 ? -12.037 -7.367 -13.370 1.00 95.12 123 LYS A C 1
ATOM 1009 O O . LYS A 1 123 ? -11.163 -7.973 -12.757 1.00 95.12 123 LYS A O 1
ATOM 1014 N N . ARG A 1 124 ? -11.849 -6.871 -14.597 1.00 88.81 124 ARG A N 1
ATOM 1015 C CA . ARG A 1 124 ? -10.614 -7.071 -15.357 1.00 88.81 124 ARG A CA 1
ATOM 1016 C C . ARG A 1 124 ? -9.404 -6.495 -14.637 1.00 88.81 124 ARG A C 1
ATOM 1018 O O . ARG A 1 124 ? -8.358 -7.125 -14.683 1.00 88.81 124 ARG A O 1
ATOM 1025 N N . PHE A 1 125 ? -9.534 -5.323 -14.023 1.00 88.50 125 PHE A N 1
ATOM 1026 C CA . PHE A 1 125 ? -8.409 -4.618 -13.418 1.00 88.50 125 PHE A CA 1
ATOM 1027 C C . PHE A 1 125 ? -8.118 -5.066 -11.977 1.00 88.50 125 PHE A C 1
ATOM 1029 O O . PHE A 1 125 ? -6.951 -5.226 -11.620 1.00 88.50 125 PHE A O 1
ATOM 1036 N N . LEU A 1 126 ? -9.158 -5.284 -11.164 1.00 94.38 126 LEU A N 1
ATOM 1037 C CA . LEU A 1 126 ? -9.052 -5.365 -9.702 1.00 94.38 126 LEU A CA 1
ATOM 1038 C C . LEU A 1 126 ? -9.501 -6.698 -9.094 1.00 94.38 126 LEU A C 1
ATOM 1040 O O . LEU A 1 126 ? -9.155 -6.966 -7.944 1.00 94.38 126 LEU A O 1
ATOM 1044 N N . CYS A 1 127 ? -10.234 -7.534 -9.832 1.00 93.56 127 CYS A N 1
ATOM 1045 C CA . CYS A 1 127 ? -10.611 -8.878 -9.377 1.00 93.56 127 CYS A CA 1
ATOM 1046 C C . CYS A 1 127 ? -9.740 -9.951 -10.035 1.00 93.56 127 CYS A C 1
ATOM 1048 O O . CYS A 1 127 ? -9.205 -10.833 -9.372 1.00 93.56 127 CYS A O 1
ATOM 1050 N N . ASN A 1 128 ? -9.564 -9.856 -11.352 1.00 87.56 128 ASN A N 1
ATOM 1051 C CA . ASN A 1 128 ? -8.784 -10.824 -12.102 1.00 87.56 128 ASN A CA 1
ATOM 1052 C C . ASN A 1 128 ? -7.293 -10.679 -11.774 1.00 87.56 128 ASN A C 1
ATOM 1054 O O . ASN A 1 128 ? -6.747 -9.573 -11.746 1.00 87.56 128 ASN A O 1
ATOM 1058 N N . SER A 1 129 ? -6.627 -11.815 -11.586 1.00 85.69 129 SER A N 1
ATOM 1059 C CA . SER A 1 129 ? -5.215 -11.888 -11.221 1.00 85.69 129 SER A CA 1
ATOM 1060 C C . SER A 1 129 ? -4.529 -13.048 -11.949 1.00 85.69 129 SER A C 1
ATOM 1062 O O . SER A 1 129 ? -5.180 -14.065 -12.194 1.00 85.69 129 SER A O 1
ATOM 1064 N N . PRO A 1 130 ? -3.240 -12.920 -12.324 1.00 82.38 130 PRO A N 1
ATOM 1065 C CA . PRO A 1 130 ? -2.434 -14.033 -12.805 1.00 82.38 130 PRO A CA 1
ATOM 1066 C C . PRO A 1 130 ? -1.832 -14.848 -11.650 1.00 82.38 130 PRO A C 1
ATOM 1068 O O . PRO A 1 130 ? -1.142 -15.825 -11.907 1.00 82.38 130 PRO A O 1
ATOM 1071 N N . ILE A 1 131 ? -2.021 -14.418 -10.398 1.00 83.44 131 ILE A N 1
ATOM 1072 C CA . ILE A 1 131 ? -1.468 -15.087 -9.221 1.00 83.44 131 ILE A CA 1
ATOM 1073 C C . ILE A 1 131 ? -2.392 -16.238 -8.846 1.00 83.44 131 ILE A C 1
ATOM 1075 O O . ILE A 1 131 ? -3.578 -16.033 -8.583 1.00 83.44 131 ILE A O 1
ATOM 1079 N N . GLU A 1 132 ? -1.832 -17.440 -8.823 1.00 80.44 132 GLU A N 1
ATOM 1080 C CA . GLU A 1 132 ? -2.546 -18.637 -8.403 1.00 80.44 132 GLU A CA 1
ATOM 1081 C C . GLU A 1 132 ? -2.740 -18.650 -6.887 1.00 80.44 132 GLU A C 1
ATOM 1083 O O . GLU A 1 132 ? -1.888 -18.193 -6.122 1.00 80.44 132 GLU A O 1
ATOM 1088 N N . ILE A 1 133 ? -3.892 -19.162 -6.455 1.00 85.31 133 ILE A N 1
ATOM 1089 C CA . ILE A 1 133 ? -4.178 -19.338 -5.036 1.00 85.31 133 ILE A CA 1
ATOM 1090 C C . ILE A 1 133 ? -3.437 -20.584 -4.566 1.00 85.31 133 ILE A C 1
ATOM 1092 O O . ILE A 1 133 ? -3.691 -21.687 -5.049 1.00 85.31 133 ILE A O 1
ATOM 1096 N N . GLU A 1 134 ? -2.568 -20.406 -3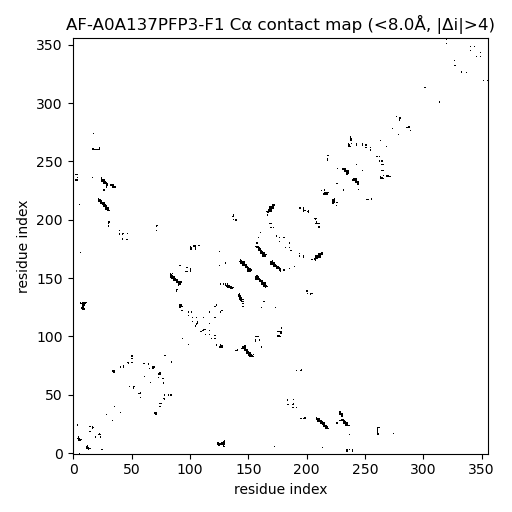.581 1.00 88.62 134 GLU A N 1
ATOM 1097 C CA . GLU A 1 134 ? -1.860 -21.498 -2.926 1.00 88.62 134 GLU A CA 1
ATOM 1098 C C . GLU A 1 134 ? -2.282 -21.542 -1.462 1.00 88.62 134 GLU A C 1
ATOM 1100 O O . GLU A 1 134 ? -2.081 -20.585 -0.712 1.00 88.62 134 GLU A O 1
ATOM 1105 N N . SER A 1 135 ? -2.877 -22.657 -1.045 1.00 86.56 135 SER A N 1
ATOM 1106 C CA . SER A 1 135 ? -3.271 -22.851 0.347 1.00 86.56 135 SER A CA 1
ATOM 1107 C C . SER A 1 135 ? -2.031 -23.077 1.209 1.00 86.56 135 SER A C 1
ATOM 1109 O O . SER A 1 135 ? -1.342 -24.083 1.054 1.00 86.56 135 SER A O 1
ATOM 1111 N N . VAL A 1 136 ? -1.799 -22.194 2.178 1.00 82.94 136 VAL A N 1
ATOM 1112 C CA . VAL A 1 136 ? -0.740 -22.342 3.186 1.00 82.94 136 VAL A CA 1
ATOM 1113 C C . VAL A 1 136 ? -1.299 -22.099 4.586 1.00 82.94 136 VAL A C 1
ATOM 1115 O O . VAL A 1 136 ? -2.310 -21.407 4.717 1.00 82.94 136 VAL A O 1
ATOM 1118 N N . PRO A 1 137 ? -0.676 -22.641 5.651 1.00 74.94 137 PRO A N 1
ATOM 1119 C CA . PRO A 1 137 ? -1.117 -22.415 7.026 1.00 74.94 137 PRO A CA 1
ATOM 1120 C C . PRO A 1 137 ? -1.028 -20.929 7.419 1.00 74.94 137 PRO A C 1
ATOM 1122 O O . PRO A 1 137 ? -0.018 -20.455 7.931 1.00 74.94 137 PRO A O 1
ATOM 1125 N N . SER A 1 138 ? -2.098 -20.184 7.154 1.00 77.56 138 SER A N 1
ATOM 1126 C CA . SER A 1 138 ? -2.277 -18.785 7.530 1.00 77.56 138 SER A CA 1
ATOM 1127 C C . SER A 1 138 ? -3.690 -18.612 8.062 1.00 77.56 138 SER A C 1
ATOM 1129 O O . SER A 1 138 ? -4.657 -18.661 7.306 1.00 77.56 138 SER A O 1
ATOM 1131 N N . LEU A 1 139 ? -3.821 -18.366 9.364 1.00 75.50 139 LEU A N 1
ATOM 1132 C CA . LEU A 1 139 ? -5.115 -18.061 9.988 1.00 75.50 139 LEU A CA 1
ATOM 1133 C C . LEU A 1 139 ? -5.735 -16.743 9.487 1.00 75.50 139 LEU A C 1
ATOM 1135 O O . LEU A 1 139 ? -6.901 -16.484 9.760 1.00 75.50 139 LEU A O 1
ATOM 1139 N N . VAL A 1 140 ? -4.959 -15.903 8.791 1.00 81.88 140 VAL A N 1
ATOM 1140 C CA . VAL A 1 140 ? -5.405 -14.588 8.307 1.00 81.88 140 VAL A CA 1
ATOM 1141 C C . VAL A 1 140 ? -5.952 -14.669 6.881 1.00 81.88 140 VAL A C 1
ATOM 1143 O O . VAL A 1 140 ? -6.982 -14.074 6.590 1.00 81.88 140 VAL A O 1
ATOM 1146 N N . THR A 1 141 ? -5.270 -15.392 5.989 1.00 84.31 141 THR A N 1
ATOM 1147 C CA . THR A 1 141 ? -5.592 -15.428 4.547 1.00 84.31 141 THR A CA 1
ATOM 1148 C C . THR A 1 141 ? -5.991 -16.807 4.034 1.00 84.31 141 THR A C 1
ATOM 1150 O O . THR A 1 141 ? -6.543 -16.906 2.943 1.00 84.31 141 THR A O 1
ATOM 1153 N N . GLY A 1 142 ? -5.658 -17.881 4.755 1.00 83.00 142 GLY A N 1
ATOM 1154 C CA . GLY A 1 142 ? -5.739 -19.257 4.256 1.00 83.00 142 GLY A CA 1
ATOM 1155 C C . GLY A 1 142 ? -4.718 -19.604 3.162 1.00 83.00 142 GLY A C 1
ATOM 1156 O O . GLY A 1 142 ? -4.663 -20.753 2.732 1.00 83.00 142 GLY A O 1
ATOM 1157 N N . GLY A 1 143 ? -3.905 -18.645 2.702 1.00 87.06 143 GLY A N 1
ATOM 1158 C CA . GLY A 1 143 ? -3.024 -18.860 1.560 1.00 87.06 143 GLY A CA 1
ATOM 1159 C C . GLY A 1 143 ? -2.340 -17.620 0.987 1.00 87.06 143 GLY A C 1
ATOM 1160 O O . GLY A 1 143 ? -2.498 -16.503 1.494 1.00 87.06 143 GLY A O 1
ATOM 1161 N N . TYR A 1 144 ? -1.598 -17.849 -0.094 1.00 91.94 144 TYR A N 1
ATOM 1162 C CA . TYR A 1 144 ? -1.144 -16.837 -1.047 1.00 91.94 144 TYR A CA 1
ATOM 1163 C C . TYR A 1 144 ? -2.216 -16.597 -2.114 1.00 91.94 144 TYR A C 1
ATOM 1165 O O . TYR A 1 144 ? -3.061 -17.457 -2.364 1.00 91.94 144 TYR A O 1
ATOM 1173 N N . GLY A 1 145 ? -2.189 -15.423 -2.743 1.00 93.62 145 GLY A N 1
ATOM 1174 C CA . GLY A 1 145 ? -3.169 -15.045 -3.759 1.00 93.62 145 GLY A CA 1
ATOM 1175 C C . GLY A 1 145 ? -3.452 -13.548 -3.792 1.00 93.62 145 GLY A C 1
ATOM 1176 O O . GLY A 1 145 ? -2.741 -12.748 -3.181 1.00 93.62 145 GLY A O 1
ATOM 1177 N N . SER A 1 146 ? -4.517 -13.172 -4.495 1.00 95.75 146 SER A N 1
ATOM 1178 C CA . SER A 1 146 ? -5.000 -11.792 -4.563 1.00 95.75 146 SER A CA 1
ATOM 1179 C C . SER A 1 146 ? -6.239 -11.598 -3.691 1.00 95.75 146 SER A C 1
ATOM 1181 O O . SER A 1 146 ? -7.166 -12.409 -3.698 1.00 95.75 146 SER A O 1
ATOM 1183 N N . PHE A 1 147 ? -6.250 -10.503 -2.936 1.00 97.25 147 PHE A N 1
ATOM 1184 C CA . PHE A 1 147 ? -7.243 -10.210 -1.910 1.00 97.25 147 PHE A CA 1
ATOM 1185 C C . PHE A 1 147 ? -7.710 -8.755 -1.993 1.00 97.25 147 PHE A C 1
ATOM 1187 O O . PHE A 1 147 ? -6.983 -7.862 -2.438 1.00 97.25 147 PHE A O 1
ATOM 1194 N N . HIS A 1 148 ? -8.927 -8.505 -1.523 1.00 98.06 148 HIS A N 1
ATOM 1195 C CA . HIS A 1 148 ? -9.426 -7.176 -1.189 1.00 98.06 148 HIS A CA 1
ATOM 1196 C C . HIS A 1 148 ? -9.407 -7.004 0.326 1.00 98.06 148 HIS A C 1
ATOM 1198 O O . HIS A 1 148 ? -10.060 -7.764 1.046 1.00 98.06 148 HIS A O 1
ATOM 1204 N N . GLN A 1 149 ? -8.681 -5.991 0.800 1.00 98.31 149 GLN A N 1
ATOM 1205 C CA . GLN A 1 149 ? -8.767 -5.509 2.173 1.00 98.31 149 GLN A CA 1
ATOM 1206 C C . GLN A 1 149 ? -9.771 -4.358 2.228 1.00 98.31 149 GLN A C 1
ATOM 1208 O O . GLN A 1 149 ? -9.524 -3.277 1.694 1.00 98.31 149 GLN A O 1
ATOM 1213 N N . LYS A 1 150 ? -10.914 -4.604 2.856 1.00 98.44 150 LYS A N 1
ATOM 1214 C CA . LYS A 1 150 ? -12.060 -3.700 2.920 1.00 98.44 150 LYS A CA 1
ATOM 1215 C C . LYS A 1 150 ? -12.112 -3.004 4.269 1.00 98.44 150 LYS A C 1
ATOM 1217 O O . LYS A 1 150 ? -11.936 -3.644 5.302 1.00 98.44 150 LYS A O 1
ATOM 1222 N N . TYR A 1 151 ? -12.361 -1.701 4.253 1.00 98.56 151 TYR A N 1
ATOM 1223 C CA . TYR A 1 151 ? -12.441 -0.863 5.442 1.00 98.56 151 TYR A CA 1
ATOM 1224 C C . TYR A 1 151 ? -13.870 -0.362 5.584 1.00 98.56 151 TYR A C 1
ATOM 1226 O O . TYR A 1 151 ? -14.328 0.438 4.769 1.00 98.56 151 TYR A O 1
ATOM 1234 N N . TYR A 1 152 ? -14.547 -0.812 6.629 1.00 98.44 152 TYR A N 1
ATOM 1235 C CA . TYR A 1 152 ? -15.911 -0.432 6.947 1.00 98.44 152 TYR A CA 1
ATOM 1236 C C . TYR A 1 152 ? -15.934 0.512 8.142 1.00 98.44 152 TYR A C 1
ATOM 1238 O O . TYR A 1 152 ? -15.325 0.214 9.170 1.00 98.44 152 TYR A O 1
ATOM 1246 N N . TYR A 1 153 ? -16.668 1.615 8.035 1.00 97.88 153 TYR A N 1
ATOM 1247 C CA . TYR A 1 153 ? -16.968 2.495 9.160 1.00 97.88 153 TYR A CA 1
ATOM 1248 C C . TYR A 1 153 ? -18.478 2.544 9.379 1.00 97.88 153 TYR A C 1
ATOM 1250 O O . TYR A 1 153 ? -19.221 2.875 8.461 1.00 97.88 153 TYR A O 1
ATOM 1258 N N 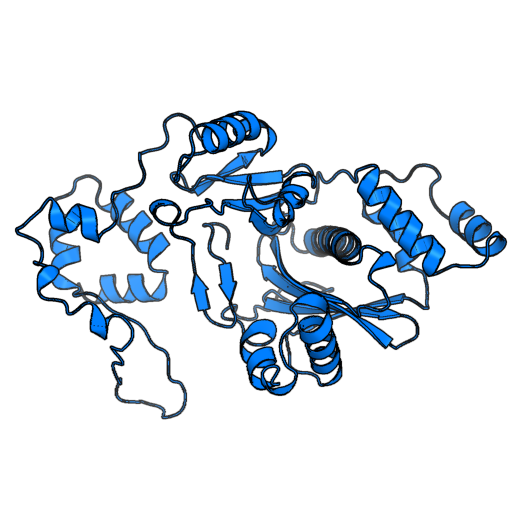. LYS A 1 154 ? -18.943 2.174 10.578 1.00 96.81 154 LYS A N 1
ATOM 1259 C CA . LYS A 1 154 ? -20.377 2.076 10.921 1.00 96.81 154 LYS A CA 1
ATOM 1260 C C . LYS A 1 154 ? -21.195 1.255 9.913 1.00 96.81 154 LYS A C 1
ATOM 1262 O O . LYS A 1 154 ? -22.356 1.551 9.646 1.00 96.81 154 LYS A O 1
ATOM 1267 N N . GLY A 1 155 ? -20.573 0.210 9.365 1.00 97.06 155 GLY A N 1
ATOM 1268 C CA . GLY A 1 155 ? -21.178 -0.691 8.383 1.00 97.06 155 GLY A CA 1
ATOM 1269 C C . GLY A 1 155 ? -21.104 -0.225 6.926 1.00 97.06 155 GLY A C 1
ATOM 1270 O O . GLY A 1 155 ? -21.517 -0.981 6.059 1.00 97.06 155 GLY A O 1
ATOM 1271 N N . GLU A 1 156 ? -20.559 0.958 6.636 1.00 97.44 156 GLU A N 1
ATOM 1272 C CA . GLU A 1 156 ? -20.379 1.467 5.269 1.00 97.44 156 GLU A CA 1
ATOM 1273 C C . GLU A 1 156 ? -18.952 1.203 4.771 1.00 97.44 156 GLU A C 1
ATOM 1275 O O . GLU A 1 156 ? -17.993 1.476 5.496 1.00 97.44 156 GLU A O 1
ATOM 1280 N N . LEU A 1 157 ? -18.785 0.703 3.541 1.00 98.25 157 LEU A N 1
ATOM 1281 C CA . LEU A 1 157 ? -17.470 0.526 2.919 1.00 98.25 157 LEU A CA 1
ATOM 1282 C C . LEU A 1 157 ? -16.845 1.879 2.536 1.00 98.25 157 LEU A C 1
ATOM 1284 O O . LEU A 1 157 ? -17.210 2.495 1.536 1.00 98.25 157 LEU A O 1
ATOM 1288 N N . ILE A 1 158 ? -15.835 2.309 3.291 1.00 98.12 158 ILE A N 1
ATOM 1289 C CA . ILE A 1 158 ? -15.183 3.613 3.105 1.00 98.12 158 ILE A CA 1
ATOM 1290 C C . ILE A 1 158 ? -13.861 3.541 2.341 1.00 98.12 158 ILE A C 1
ATOM 1292 O O . ILE A 1 158 ? -13.392 4.563 1.840 1.00 98.12 158 ILE A O 1
ATOM 1296 N N . ALA A 1 159 ? -13.218 2.373 2.271 1.00 98.56 159 ALA A N 1
ATOM 1297 C CA . ALA A 1 159 ? -11.995 2.173 1.497 1.00 98.56 159 ALA A CA 1
ATOM 1298 C C . ALA A 1 159 ? -11.755 0.707 1.137 1.00 98.56 159 ALA A C 1
ATOM 1300 O O . ALA A 1 159 ? -12.262 -0.201 1.797 1.00 98.56 159 ALA A O 1
ATOM 1301 N N . LEU A 1 160 ? -10.938 0.489 0.107 1.00 98.56 160 LEU A N 1
ATOM 1302 C CA . LEU A 1 160 ? -10.549 -0.833 -0.364 1.00 98.56 160 LEU A CA 1
ATOM 1303 C C . LEU A 1 160 ? -9.107 -0.821 -0.891 1.00 98.56 160 LEU A C 1
ATOM 1305 O O . LEU A 1 160 ? -8.779 -0.051 -1.799 1.00 98.56 160 LEU A O 1
ATOM 1309 N N . SER A 1 161 ? -8.268 -1.712 -0.357 1.00 98.38 161 SER A N 1
ATOM 1310 C CA . SER A 1 161 ? -6.959 -2.057 -0.926 1.00 98.38 161 SER A CA 1
ATOM 1311 C C . SER A 1 161 ? -7.060 -3.354 -1.728 1.00 98.38 161 SER A C 1
ATOM 1313 O O . SER A 1 161 ? -7.629 -4.338 -1.261 1.00 98.38 161 SER A O 1
ATOM 1315 N N . VAL A 1 162 ? -6.465 -3.377 -2.917 1.00 98.12 162 VAL A N 1
ATOM 1316 C CA . VAL A 1 162 ? -6.208 -4.595 -3.691 1.00 98.12 162 VAL A CA 1
ATOM 1317 C C . VAL A 1 162 ? -4.783 -5.030 -3.405 1.00 98.12 162 VAL A C 1
ATOM 1319 O O . VAL A 1 162 ? -3.836 -4.302 -3.712 1.00 98.12 162 VAL A O 1
ATOM 1322 N N . LEU A 1 163 ? -4.647 -6.208 -2.806 1.00 97.88 163 LEU A N 1
ATOM 1323 C CA . LEU A 1 163 ? -3.391 -6.734 -2.294 1.00 97.88 163 LEU A CA 1
ATOM 1324 C C . LEU A 1 163 ? -3.065 -8.069 -2.945 1.00 97.88 163 LEU A C 1
ATOM 1326 O O . LEU A 1 163 ? -3.949 -8.894 -3.159 1.00 97.88 163 LEU A O 1
ATOM 1330 N N . ASP A 1 164 ? -1.783 -8.299 -3.185 1.00 96.00 164 ASP A N 1
ATOM 1331 C CA . ASP A 1 164 ? -1.255 -9.621 -3.493 1.00 96.00 164 ASP A CA 1
ATOM 1332 C C . ASP A 1 164 ? -0.440 -10.117 -2.303 1.00 96.00 164 ASP A C 1
ATOM 1334 O O . ASP A 1 164 ? 0.526 -9.471 -1.895 1.00 96.00 164 ASP A O 1
ATOM 1338 N N . ILE A 1 165 ? -0.828 -11.260 -1.747 1.00 96.00 165 ILE A N 1
ATOM 1339 C CA . ILE A 1 165 ? -0.107 -11.940 -0.675 1.00 96.00 165 ILE A CA 1
ATOM 1340 C C . ILE A 1 165 ? 0.764 -13.008 -1.326 1.00 96.00 165 ILE A C 1
ATOM 1342 O O . ILE A 1 165 ? 0.261 -13.938 -1.954 1.00 96.00 165 ILE A O 1
ATOM 1346 N N . LEU A 1 166 ? 2.073 -12.841 -1.199 1.00 93.62 166 LEU A N 1
ATOM 1347 C CA . LEU A 1 166 ? 3.109 -13.603 -1.885 1.00 93.62 166 LEU A CA 1
ATOM 1348 C C . LEU A 1 166 ? 4.063 -14.235 -0.861 1.00 93.62 166 LEU A C 1
ATOM 1350 O O . LEU A 1 166 ? 4.094 -13.794 0.290 1.00 93.62 166 LEU A O 1
ATOM 1354 N N . PRO A 1 167 ? 4.902 -15.208 -1.262 1.00 92.25 167 PRO A N 1
ATOM 1355 C CA . PRO A 1 167 ? 5.777 -15.929 -0.335 1.00 92.25 167 PRO A CA 1
ATOM 1356 C C . PRO A 1 167 ? 6.644 -15.054 0.578 1.00 92.25 167 PRO A C 1
ATOM 1358 O O . PRO A 1 167 ? 6.826 -15.383 1.750 1.00 92.25 167 PRO A O 1
ATOM 1361 N N . GLU A 1 168 ? 7.154 -13.932 0.063 1.00 94.25 168 GLU A N 1
ATOM 1362 C CA . GLU A 1 168 ? 8.025 -13.015 0.811 1.00 94.25 168 GLU A CA 1
ATOM 1363 C C . GLU A 1 168 ? 7.396 -11.644 1.091 1.00 94.25 168 GLU A C 1
ATOM 1365 O O . GLU A 1 168 ? 7.990 -10.829 1.809 1.00 94.25 168 GLU A O 1
ATOM 1370 N N . SER A 1 169 ? 6.203 -11.359 0.550 1.00 95.81 169 SER A N 1
ATOM 1371 C CA . SER A 1 169 ? 5.648 -10.008 0.621 1.00 95.81 169 SER A CA 1
ATOM 1372 C C . SER A 1 169 ? 4.129 -9.876 0.593 1.00 95.81 169 SER A C 1
ATOM 1374 O O . SER A 1 169 ? 3.416 -10.713 0.050 1.00 95.81 169 SER A O 1
ATOM 1376 N N . VAL A 1 170 ? 3.650 -8.750 1.125 1.00 97.81 170 VAL A N 1
ATOM 1377 C CA . VAL A 1 170 ? 2.359 -8.153 0.757 1.00 97.81 170 VAL A CA 1
ATOM 1378 C C . VAL A 1 170 ? 2.626 -7.065 -0.279 1.00 97.81 170 VAL A C 1
ATOM 1380 O O . VAL A 1 170 ? 3.426 -6.163 -0.034 1.00 97.81 170 VAL A O 1
ATOM 1383 N N . SER A 1 171 ? 1.966 -7.120 -1.432 1.00 96.88 171 SER A N 1
ATOM 1384 C CA . SER A 1 171 ? 2.106 -6.130 -2.501 1.00 96.88 171 SER A CA 1
ATOM 1385 C C . SER A 1 171 ? 0.829 -5.325 -2.686 1.00 96.88 171 SER A C 1
ATOM 1387 O O . SER A 1 171 ? -0.207 -5.872 -3.052 1.00 96.88 171 SER A O 1
ATOM 1389 N N . SER A 1 172 ? 0.930 -4.011 -2.485 1.00 96.56 172 SER A N 1
ATOM 1390 C CA . SER A 1 172 ? -0.155 -3.055 -2.702 1.00 96.56 172 SER A CA 1
ATOM 1391 C C . SER A 1 172 ? -0.299 -2.763 -4.196 1.00 96.56 172 SER A C 1
ATOM 1393 O O . SER A 1 172 ? 0.588 -2.165 -4.816 1.00 96.56 172 SER A O 1
ATOM 1395 N N . VAL A 1 173 ? -1.395 -3.235 -4.794 1.00 95.06 173 VAL A N 1
ATOM 1396 C CA . VAL A 1 173 ? -1.661 -3.121 -6.239 1.00 95.06 173 VAL A CA 1
ATOM 1397 C C . VAL A 1 173 ? -2.449 -1.856 -6.540 1.00 95.06 173 VAL A C 1
ATOM 1399 O O . VAL A 1 173 ? -2.091 -1.092 -7.436 1.00 95.06 173 VAL A O 1
ATOM 1402 N N . TYR A 1 174 ? -3.525 -1.631 -5.790 1.00 95.88 174 TYR A N 1
ATOM 1403 C CA . TYR A 1 174 ? -4.401 -0.483 -5.973 1.00 95.88 174 TYR A CA 1
ATOM 1404 C C . TYR A 1 174 ? -5.084 -0.123 -4.659 1.00 95.88 174 TYR A C 1
ATOM 1406 O O . TYR A 1 174 ? -5.385 -1.002 -3.857 1.00 95.88 174 TYR A O 1
ATOM 1414 N N . PHE A 1 175 ? -5.362 1.159 -4.451 1.00 97.06 175 PHE A N 1
ATOM 1415 C CA . PHE A 1 175 ? -6.097 1.631 -3.285 1.00 97.06 175 PHE A CA 1
ATOM 1416 C C . PHE A 1 175 ? -7.135 2.659 -3.712 1.00 97.06 175 PHE A C 1
ATOM 1418 O O . PHE A 1 175 ? -6.820 3.587 -4.458 1.00 97.06 175 PHE A O 1
ATOM 1425 N N . MET A 1 176 ? -8.355 2.508 -3.210 1.00 97.50 176 MET A N 1
ATOM 1426 C CA . MET A 1 176 ? -9.458 3.437 -3.435 1.00 97.50 176 MET A CA 1
ATOM 1427 C C . MET A 1 176 ? -10.179 3.729 -2.122 1.00 97.50 176 MET A C 1
ATOM 1429 O O . MET A 1 176 ? -10.158 2.922 -1.193 1.00 97.50 176 MET A O 1
ATOM 1433 N N . TYR A 1 177 ? -10.821 4.888 -2.043 1.00 98.19 177 TYR A N 1
ATOM 1434 C CA . TYR A 1 177 ? -11.542 5.313 -0.849 1.00 98.19 177 TYR A CA 1
ATOM 1435 C C . TYR A 1 177 ? -12.716 6.227 -1.192 1.00 98.19 177 TYR A C 1
ATOM 1437 O O . TYR A 1 177 ? -12.743 6.842 -2.253 1.00 98.19 177 TYR A O 1
ATOM 1445 N N . SER A 1 178 ? -13.680 6.333 -0.283 1.00 97.50 178 SER A N 1
ATOM 1446 C CA . SER A 1 178 ? -14.822 7.222 -0.444 1.00 97.50 178 SER A CA 1
ATOM 1447 C C . SER A 1 178 ? -14.345 8.676 -0.303 1.00 97.50 178 SER A C 1
ATOM 1449 O O . SER A 1 178 ? -13.750 9.017 0.729 1.00 97.50 178 SER A O 1
ATOM 1451 N N . PRO A 1 179 ? -14.580 9.552 -1.302 1.00 93.50 179 PRO A N 1
ATOM 1452 C CA . PRO A 1 179 ? -14.126 10.947 -1.278 1.00 93.50 179 PRO A CA 1
ATOM 1453 C C . PRO A 1 179 ? -14.556 11.730 -0.028 1.00 93.50 179 PRO A C 1
ATOM 1455 O O . PRO A 1 179 ? -13.853 12.643 0.401 1.00 93.50 179 PRO A O 1
ATOM 1458 N N . GLU A 1 180 ? -15.652 11.335 0.623 1.00 94.69 180 GLU A N 1
ATOM 1459 C CA . GLU A 1 180 ? -16.135 11.940 1.874 1.00 94.69 180 GLU A CA 1
ATOM 1460 C C . GLU A 1 180 ? -15.113 11.858 3.025 1.00 94.69 180 GLU A C 1
ATOM 1462 O O . GLU A 1 180 ? -15.091 12.691 3.941 1.00 94.69 180 GLU A O 1
ATOM 1467 N N . TYR A 1 181 ? -14.210 10.879 2.952 1.00 96.00 181 TYR A N 1
ATOM 1468 C CA . TYR A 1 181 ? -13.191 10.598 3.954 1.00 96.00 181 TYR A CA 1
ATOM 1469 C C . TYR A 1 181 ? -11.790 11.086 3.542 1.00 96.00 181 TYR A C 1
ATOM 1471 O O . TYR A 1 181 ? -10.816 10.809 4.248 1.00 96.00 181 TYR A O 1
ATOM 1479 N N . GLU A 1 182 ? -11.658 11.871 2.462 1.00 93.12 182 GLU A N 1
ATOM 1480 C CA . GLU A 1 182 ? -10.376 12.385 1.937 1.00 93.12 182 GLU A CA 1
ATOM 1481 C C . GLU A 1 182 ? -9.504 13.036 3.027 1.00 93.12 182 GLU A C 1
ATOM 1483 O O . GLU A 1 182 ? -8.298 12.784 3.140 1.00 93.12 182 GLU A O 1
ATOM 1488 N N . LYS A 1 183 ? -10.136 13.807 3.923 1.00 95.19 183 LYS A N 1
ATOM 1489 C CA . LYS A 1 183 ? -9.474 14.508 5.037 1.00 95.19 183 LYS A CA 1
ATOM 1490 C C . LYS A 1 183 ? -8.686 13.589 5.979 1.00 95.19 183 LYS A C 1
ATOM 1492 O O . LYS A 1 183 ? -7.776 14.066 6.669 1.00 95.19 183 LYS A O 1
ATOM 1497 N N . LEU A 1 184 ? -9.013 12.294 6.027 1.00 96.50 184 LEU A N 1
ATOM 1498 C CA . LEU A 1 184 ? -8.387 11.309 6.912 1.00 96.50 184 LEU A CA 1
ATOM 1499 C C . LEU A 1 184 ? -7.034 10.801 6.408 1.00 96.50 184 LEU A C 1
ATOM 1501 O O . LEU A 1 184 ? -6.303 10.198 7.189 1.00 96.50 184 LEU A O 1
ATOM 1505 N N . SER A 1 185 ? -6.655 11.109 5.162 1.00 96.25 185 SER A N 1
ATOM 1506 C CA . SER A 1 185 ? -5.406 10.621 4.558 1.00 96.25 185 SER A CA 1
ATOM 1507 C C . SER A 1 185 ? -5.363 9.087 4.498 1.00 96.25 185 SER A C 1
ATOM 1509 O O . SER A 1 185 ? -4.376 8.459 4.889 1.00 96.25 185 SER A O 1
ATOM 1511 N N . LEU A 1 186 ? -6.453 8.484 4.006 1.00 96.94 186 LEU A N 1
ATOM 1512 C CA . LEU A 1 186 ? -6.667 7.036 4.041 1.00 96.94 186 LEU A CA 1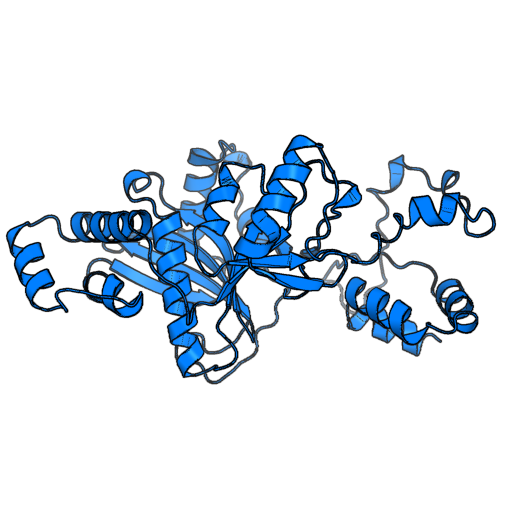
ATOM 1513 C C . LEU A 1 186 ? -5.590 6.227 3.312 1.00 96.94 186 LEU A C 1
ATOM 1515 O O . LEU A 1 186 ? -5.288 5.137 3.766 1.00 96.94 186 LEU A O 1
ATOM 1519 N N . GLY A 1 187 ? -4.932 6.766 2.280 1.00 95.69 187 GLY A N 1
ATOM 1520 C CA . GLY A 1 187 ? -3.819 6.061 1.622 1.00 95.69 187 GLY A CA 1
ATOM 1521 C C . GLY A 1 187 ? -2.575 5.889 2.506 1.00 95.69 187 GLY A C 1
ATOM 1522 O O . GLY A 1 187 ? -1.848 4.910 2.382 1.00 95.69 187 GLY A O 1
ATOM 1523 N N . THR A 1 188 ? -2.317 6.813 3.440 1.00 97.19 188 THR A N 1
ATOM 1524 C CA . THR A 1 188 ? -1.268 6.613 4.456 1.00 97.19 188 THR A CA 1
ATOM 1525 C C . THR A 1 188 ? -1.736 5.627 5.516 1.00 97.19 188 THR A C 1
ATOM 1527 O O . THR A 1 188 ? -0.969 4.773 5.945 1.00 97.19 188 THR A O 1
ATOM 1530 N N . PHE A 1 189 ? -2.996 5.731 5.942 1.00 98.31 189 PHE A N 1
ATOM 1531 C CA . PHE A 1 189 ? -3.558 4.813 6.927 1.00 98.31 189 PHE A CA 1
ATOM 1532 C C . PHE A 1 189 ? -3.599 3.363 6.414 1.00 98.31 189 PHE A C 1
ATOM 1534 O O . PHE A 1 189 ? -3.237 2.455 7.159 1.00 98.31 189 PHE A O 1
ATOM 1541 N N . SER A 1 190 ? -3.956 3.146 5.143 1.00 98.25 190 SER A N 1
ATOM 1542 C CA . SER A 1 190 ? -3.978 1.820 4.525 1.00 98.25 190 SER A CA 1
ATOM 1543 C C . SER A 1 190 ? -2.582 1.218 4.468 1.00 98.25 190 SER A C 1
ATOM 1545 O O . SER A 1 190 ? -2.395 0.121 4.974 1.00 98.25 190 SER A O 1
ATOM 1547 N N . ALA A 1 191 ? -1.573 1.975 4.023 1.00 98.19 191 ALA A N 1
ATOM 1548 C CA . ALA A 1 191 ? -0.186 1.516 4.018 1.00 98.19 191 ALA A CA 1
ATOM 1549 C C . ALA A 1 191 ? 0.295 1.087 5.418 1.00 98.19 191 ALA A C 1
ATOM 1551 O O . ALA A 1 191 ? 0.952 0.062 5.556 1.00 98.19 191 ALA A O 1
ATOM 1552 N N . LEU A 1 192 ? -0.068 1.822 6.476 1.00 98.50 192 LEU A N 1
ATOM 1553 C CA . LEU A 1 192 ? 0.255 1.439 7.858 1.00 98.50 192 LEU A CA 1
ATOM 1554 C C . LEU A 1 192 ? -0.451 0.142 8.292 1.00 98.50 192 LEU A C 1
ATOM 1556 O O . LEU A 1 192 ? 0.160 -0.692 8.962 1.00 98.50 192 LEU A O 1
ATOM 1560 N N . LYS A 1 193 ? -1.714 -0.050 7.892 1.00 98.56 193 LYS A N 1
ATOM 1561 C CA . LYS A 1 193 ? -2.462 -1.296 8.121 1.00 98.56 193 LYS A CA 1
ATOM 1562 C C . LYS A 1 193 ? -1.920 -2.465 7.296 1.00 98.56 193 LYS A C 1
ATOM 1564 O O . LYS A 1 193 ? -1.912 -3.582 7.793 1.00 98.56 193 LYS A O 1
ATOM 1569 N N . GLU A 1 194 ? -1.434 -2.225 6.085 1.00 98.56 194 GLU A N 1
ATOM 1570 C CA . GLU A 1 194 ? -0.823 -3.235 5.210 1.00 98.56 194 GLU A CA 1
ATOM 1571 C C . GLU A 1 194 ? 0.554 -3.679 5.745 1.00 98.56 194 GLU A C 1
ATOM 1573 O O . GLU A 1 194 ? 0.886 -4.864 5.715 1.00 98.56 194 GLU A O 1
ATOM 1578 N N . ILE A 1 195 ? 1.324 -2.766 6.349 1.00 98.56 195 ILE A N 1
ATOM 1579 C CA . ILE A 1 195 ? 2.551 -3.107 7.092 1.00 98.56 195 ILE A CA 1
ATOM 1580 C C . ILE A 1 195 ? 2.216 -3.959 8.321 1.00 98.56 195 ILE A C 1
ATOM 1582 O O . ILE A 1 195 ? 2.858 -4.981 8.562 1.00 98.56 195 ILE A O 1
ATOM 1586 N N . GLN A 1 196 ? 1.184 -3.583 9.082 1.00 98.19 196 GLN A N 1
ATOM 1587 C CA . GLN A 1 196 ? 0.713 -4.395 10.205 1.00 98.19 196 GLN A CA 1
ATOM 1588 C C . GLN A 1 196 ? 0.254 -5.790 9.746 1.00 98.19 196 GLN A C 1
ATOM 1590 O O . GLN A 1 196 ? 0.619 -6.779 10.377 1.00 98.19 196 GLN A O 1
ATOM 1595 N N . LEU A 1 197 ? -0.486 -5.888 8.636 1.00 98.00 197 LEU A N 1
ATOM 1596 C CA . LEU A 1 197 ? -0.889 -7.163 8.034 1.00 98.00 197 LEU A CA 1
ATOM 1597 C C . LEU A 1 197 ? 0.332 -8.015 7.667 1.00 98.00 197 LEU A C 1
ATOM 1599 O O . LEU A 1 197 ? 0.363 -9.208 7.961 1.00 98.00 197 LEU A O 1
ATOM 1603 N N . THR A 1 198 ? 1.361 -7.397 7.082 1.00 97.94 198 THR A N 1
ATOM 1604 C CA . THR A 1 198 ? 2.625 -8.069 6.746 1.00 97.94 198 THR A CA 1
ATOM 1605 C C . THR A 1 198 ? 3.249 -8.703 7.993 1.00 97.94 198 THR A C 1
ATOM 1607 O O . THR A 1 198 ? 3.587 -9.883 7.974 1.00 97.94 198 THR A O 1
ATOM 1610 N N . LEU A 1 199 ? 3.320 -7.968 9.109 1.00 97.19 199 LEU A N 1
ATOM 1611 C CA . LEU A 1 199 ? 3.825 -8.483 10.390 1.00 97.19 199 LEU A CA 1
ATOM 1612 C C . LEU A 1 199 ? 2.937 -9.578 10.998 1.00 97.19 199 LEU A C 1
ATOM 1614 O O . LEU A 1 199 ? 3.442 -10.531 11.587 1.00 97.19 199 LEU A O 1
ATOM 1618 N N . GLN A 1 200 ? 1.614 -9.477 10.856 1.00 95.56 200 GLN A N 1
ATOM 1619 C CA . GLN A 1 200 ? 0.688 -10.508 11.329 1.00 95.56 200 GLN A CA 1
ATOM 1620 C C . GLN A 1 200 ? 0.872 -11.826 10.569 1.00 95.56 200 GLN A C 1
ATOM 1622 O O . GLN A 1 200 ? 0.902 -12.889 11.190 1.00 95.56 200 GLN A O 1
ATOM 1627 N N . LEU A 1 201 ? 1.036 -11.755 9.246 1.00 95.56 201 LEU A N 1
ATOM 1628 C CA . LEU A 1 201 ? 1.308 -12.915 8.398 1.00 95.56 201 LEU A CA 1
ATOM 1629 C C . LEU A 1 201 ? 2.689 -13.512 8.684 1.00 95.56 201 LEU A C 1
ATOM 1631 O O . LEU A 1 201 ? 2.815 -14.732 8.784 1.00 95.56 201 LEU A O 1
ATOM 1635 N N . GLN A 1 202 ? 3.701 -12.667 8.899 1.00 95.38 202 GLN A N 1
ATOM 1636 C CA . GLN A 1 202 ? 5.073 -13.079 9.203 1.00 95.38 202 GLN A CA 1
ATOM 1637 C C . GLN A 1 202 ? 5.166 -14.042 10.400 1.00 95.38 202 GLN A C 1
ATOM 1639 O O . GLN A 1 202 ? 5.990 -14.957 10.395 1.00 95.38 202 GLN A O 1
ATOM 1644 N N . LYS A 1 203 ? 4.289 -13.888 11.406 1.00 93.88 203 LYS A N 1
ATOM 1645 C CA . LYS A 1 203 ? 4.225 -14.772 12.589 1.00 93.88 203 LYS A CA 1
ATOM 1646 C C . LYS A 1 203 ? 4.015 -16.246 12.225 1.00 93.88 203 LYS A C 1
ATOM 1648 O O . LYS A 1 203 ? 4.449 -17.117 12.972 1.00 93.88 203 LYS A O 1
ATOM 1653 N N . GLN A 1 204 ? 3.346 -16.520 11.104 1.00 93.00 204 GLN A N 1
ATOM 1654 C CA . GLN A 1 204 ? 3.085 -17.871 10.587 1.00 93.00 204 GLN A CA 1
ATOM 1655 C C . GLN A 1 204 ? 3.910 -18.184 9.331 1.00 93.00 204 GLN A C 1
ATOM 1657 O O . GLN A 1 204 ? 4.212 -19.345 9.068 1.00 93.00 204 GLN A O 1
ATOM 1662 N N . LEU A 1 205 ? 4.311 -17.154 8.581 1.00 92.12 205 LEU A N 1
ATOM 1663 C CA . LEU A 1 205 ? 5.057 -17.245 7.329 1.00 92.12 205 LEU A CA 1
ATOM 1664 C C . LEU A 1 205 ? 6.369 -16.441 7.447 1.00 92.12 205 LEU A C 1
ATOM 1666 O O . LEU A 1 205 ? 6.438 -15.320 6.951 1.00 92.12 205 LEU A O 1
ATOM 1670 N N . PRO A 1 206 ? 7.439 -16.979 8.069 1.00 91.31 206 PRO A N 1
ATOM 1671 C CA . PRO A 1 206 ? 8.614 -16.192 8.474 1.00 91.31 206 PRO A CA 1
ATOM 1672 C C . PRO A 1 206 ? 9.370 -15.478 7.344 1.00 91.31 206 PRO A C 1
ATOM 1674 O O . PRO A 1 206 ? 10.072 -14.498 7.595 1.00 91.31 206 PRO A O 1
ATOM 1677 N N . LYS A 1 207 ? 9.249 -15.967 6.102 1.00 93.25 207 LYS A N 1
ATOM 1678 C CA . LYS A 1 207 ? 9.837 -15.327 4.914 1.00 93.25 207 LYS A CA 1
ATOM 1679 C C . LYS A 1 207 ? 9.057 -14.085 4.466 1.00 93.25 207 LYS A C 1
ATOM 1681 O O . LYS A 1 207 ? 9.637 -13.198 3.845 1.00 93.25 207 LYS A O 1
ATOM 1686 N N . LEU A 1 208 ? 7.767 -14.007 4.793 1.00 95.31 208 LEU A N 1
ATOM 1687 C CA . LEU A 1 208 ? 6.877 -12.917 4.421 1.00 95.31 208 LEU A CA 1
ATOM 1688 C C . LEU A 1 208 ? 7.107 -11.730 5.351 1.00 95.31 208 LEU A C 1
ATOM 1690 O O . LEU A 1 208 ? 6.497 -11.624 6.408 1.00 95.31 208 LEU A O 1
ATOM 1694 N N . LYS A 1 209 ? 8.009 -10.834 4.958 1.00 96.62 209 LYS A N 1
ATOM 1695 C CA . LYS A 1 209 ? 8.351 -9.642 5.751 1.00 96.62 209 LYS A CA 1
ATOM 1696 C C . LYS A 1 209 ? 8.345 -8.344 4.960 1.00 96.62 209 LYS A C 1
ATOM 1698 O O . LYS A 1 209 ? 8.344 -7.261 5.549 1.00 96.62 209 LYS A O 1
ATOM 1703 N N . TYR A 1 210 ? 8.338 -8.426 3.635 1.00 98.00 210 TYR A N 1
ATOM 1704 C CA . TYR A 1 210 ? 8.420 -7.240 2.806 1.00 98.00 210 TYR A CA 1
ATOM 1705 C C . TYR A 1 210 ? 7.038 -6.684 2.469 1.00 98.00 210 TYR A C 1
ATOM 1707 O O . TYR A 1 210 ? 6.103 -7.420 2.172 1.00 98.00 210 TYR A O 1
ATOM 1715 N N . TYR A 1 211 ? 6.924 -5.362 2.456 1.00 98.12 211 TYR A N 1
ATOM 1716 C CA . TYR A 1 211 ? 5.747 -4.661 1.959 1.00 98.12 211 TYR A CA 1
ATOM 1717 C C . TYR A 1 211 ? 6.105 -3.906 0.675 1.00 98.12 211 TYR A C 1
ATOM 1719 O O . TYR A 1 211 ? 7.015 -3.076 0.660 1.00 98.12 211 TYR A O 1
ATOM 1727 N N . TYR A 1 212 ? 5.428 -4.227 -0.426 1.00 97.06 212 TYR A N 1
ATOM 1728 C CA . TYR A 1 212 ? 5.706 -3.685 -1.756 1.00 97.06 212 TYR A CA 1
ATOM 1729 C C . TYR A 1 212 ? 4.719 -2.564 -2.056 1.00 97.06 212 TYR A C 1
ATOM 1731 O O . TYR A 1 212 ? 3.514 -2.783 -2.148 1.00 97.06 212 TYR A O 1
ATOM 1739 N N . MET A 1 213 ? 5.239 -1.358 -2.281 1.00 94.62 213 MET A N 1
ATOM 1740 C CA . MET A 1 213 ? 4.428 -0.159 -2.528 1.00 94.62 213 MET A CA 1
ATOM 1741 C C . MET A 1 213 ? 4.263 0.132 -4.028 1.00 94.62 213 MET A C 1
ATOM 1743 O O . MET A 1 213 ? 4.074 1.279 -4.437 1.00 94.62 213 MET A O 1
ATOM 1747 N N . GLY A 1 214 ? 4.393 -0.881 -4.885 1.00 90.88 214 GLY A N 1
ATOM 1748 C CA . GLY A 1 214 ? 4.349 -0.723 -6.338 1.00 90.88 214 GLY A CA 1
ATOM 1749 C C . GLY A 1 214 ? 5.631 -0.106 -6.908 1.00 90.88 214 GLY A C 1
ATOM 1750 O O . GLY A 1 214 ? 6.729 -0.599 -6.644 1.00 90.88 214 GLY A O 1
ATOM 1751 N N . LEU A 1 215 ? 5.489 0.911 -7.762 1.00 89.75 215 LEU A N 1
ATOM 1752 C CA . LEU A 1 215 ? 6.608 1.593 -8.428 1.00 89.75 215 LEU A CA 1
ATOM 1753 C C . LEU A 1 215 ? 6.935 2.934 -7.761 1.00 89.75 215 LEU A C 1
ATOM 1755 O O . LEU A 1 215 ? 6.043 3.638 -7.282 1.00 89.75 215 LEU A O 1
ATOM 1759 N N . TYR A 1 216 ? 8.211 3.289 -7.766 1.00 93.44 216 TYR A N 1
ATOM 1760 C CA . TYR A 1 216 ? 8.762 4.545 -7.288 1.00 93.44 216 TYR A CA 1
ATOM 1761 C C . TYR A 1 216 ? 9.393 5.301 -8.453 1.00 93.44 216 TYR A C 1
ATOM 1763 O O . TYR A 1 216 ? 10.210 4.753 -9.184 1.00 93.44 216 TYR A O 1
ATOM 1771 N N . ILE A 1 217 ? 9.020 6.566 -8.614 1.00 91.06 217 ILE A N 1
ATOM 1772 C CA . ILE A 1 217 ? 9.607 7.465 -9.608 1.00 91.06 217 ILE A CA 1
ATOM 1773 C C . ILE A 1 217 ? 10.166 8.651 -8.832 1.00 91.06 217 ILE A C 1
ATOM 1775 O O . ILE A 1 217 ? 9.394 9.411 -8.243 1.00 91.06 217 ILE A O 1
ATOM 1779 N N . HIS A 1 218 ? 11.490 8.802 -8.830 1.00 91.81 218 HIS A N 1
ATOM 1780 C CA . HIS A 1 218 ? 12.187 9.746 -7.952 1.00 91.81 218 HIS A CA 1
ATOM 1781 C C . HIS A 1 218 ? 11.759 11.206 -8.176 1.00 91.81 218 HIS A C 1
ATOM 1783 O O . HIS A 1 218 ? 11.474 11.932 -7.223 1.00 91.81 218 HIS A O 1
ATOM 1789 N N . ASN A 1 219 ? 11.592 11.608 -9.440 1.00 88.19 219 ASN A N 1
ATOM 1790 C CA . ASN A 1 219 ? 11.168 12.961 -9.813 1.00 88.19 219 ASN A CA 1
ATOM 1791 C C . ASN A 1 219 ? 9.637 13.165 -9.829 1.00 88.19 219 ASN A C 1
ATOM 1793 O O . ASN A 1 219 ? 9.150 14.194 -10.290 1.00 88.19 219 ASN A O 1
ATOM 1797 N N . CYS A 1 220 ? 8.839 12.190 -9.378 1.00 89.44 220 CYS A N 1
ATOM 1798 C CA . CYS A 1 220 ? 7.382 12.317 -9.341 1.00 89.44 220 CYS A CA 1
ATOM 1799 C C . CYS A 1 220 ? 6.916 12.676 -7.921 1.00 89.44 220 CYS A C 1
ATOM 1801 O O . CYS A 1 220 ? 6.957 11.816 -7.034 1.00 89.44 220 CYS A O 1
ATOM 1803 N N . PRO A 1 221 ? 6.381 13.893 -7.680 1.00 87.50 221 PRO A N 1
ATOM 1804 C CA . PRO A 1 221 ? 5.929 14.303 -6.348 1.00 87.50 221 PRO A CA 1
ATOM 1805 C C . PRO A 1 221 ? 4.884 13.358 -5.744 1.00 87.50 221 PRO A C 1
ATOM 1807 O O . PRO A 1 221 ? 4.906 13.091 -4.546 1.00 87.50 221 PRO A O 1
ATOM 1810 N N . LYS A 1 222 ? 4.006 12.785 -6.582 1.00 85.81 222 LYS A N 1
ATOM 1811 C CA . LYS A 1 222 ? 2.980 11.824 -6.149 1.00 85.81 222 LYS A CA 1
ATOM 1812 C C . LYS A 1 222 ? 3.555 10.473 -5.715 1.00 85.81 222 LYS A C 1
ATOM 1814 O O . LYS A 1 222 ? 2.839 9.714 -5.078 1.00 85.81 222 LYS A O 1
ATOM 1819 N N . MET A 1 223 ? 4.805 10.157 -6.057 1.00 89.38 223 MET A N 1
ATOM 1820 C CA . MET A 1 223 ? 5.462 8.882 -5.736 1.00 89.38 223 MET A CA 1
ATOM 1821 C C . MET A 1 223 ? 6.599 9.017 -4.724 1.00 89.38 223 MET A C 1
ATOM 1823 O O . MET A 1 223 ? 6.967 8.016 -4.108 1.00 89.38 223 MET A O 1
ATOM 1827 N N . LYS A 1 224 ? 7.107 10.237 -4.497 1.00 88.75 224 LYS A N 1
ATOM 1828 C CA . LYS A 1 224 ? 8.230 10.498 -3.587 1.00 88.75 224 LYS A CA 1
ATOM 1829 C C . LYS A 1 224 ? 7.969 10.007 -2.157 1.00 88.75 224 LYS A C 1
ATOM 1831 O O . LYS A 1 224 ? 8.875 9.471 -1.528 1.00 88.75 224 LYS A O 1
ATOM 1836 N N . TYR A 1 225 ? 6.713 10.069 -1.705 1.00 92.12 225 TYR A N 1
ATOM 1837 C CA . TYR A 1 225 ? 6.301 9.649 -0.361 1.00 92.12 225 TYR A CA 1
ATOM 1838 C C . TYR A 1 225 ? 6.633 8.183 -0.029 1.00 92.12 225 TYR A C 1
ATOM 1840 O O . TYR A 1 225 ? 6.759 7.837 1.141 1.00 92.12 225 TYR A O 1
ATOM 1848 N N . LYS A 1 226 ? 6.753 7.293 -1.028 1.00 94.88 226 LYS A N 1
ATOM 1849 C CA . LYS A 1 226 ? 7.005 5.861 -0.781 1.00 94.88 226 LYS A CA 1
ATOM 1850 C C . LYS A 1 226 ? 8.383 5.621 -0.165 1.00 94.88 226 LYS A C 1
ATOM 1852 O O . LYS A 1 226 ? 8.531 4.715 0.645 1.00 94.88 226 LYS A O 1
ATOM 1857 N N . ALA A 1 227 ? 9.362 6.465 -0.494 1.00 94.00 227 ALA A N 1
ATOM 1858 C CA . ALA A 1 227 ? 10.693 6.402 0.101 1.00 94.00 227 ALA A CA 1
ATOM 1859 C C . ALA A 1 227 ? 10.700 6.808 1.589 1.00 94.00 227 ALA A C 1
ATOM 1861 O O . ALA A 1 227 ? 11.577 6.371 2.329 1.00 94.00 227 ALA A O 1
ATOM 1862 N N . GLU A 1 228 ? 9.695 7.566 2.055 1.00 93.31 228 GLU A N 1
ATOM 1863 C CA . GLU A 1 228 ? 9.559 7.989 3.461 1.00 93.31 228 GLU A CA 1
ATOM 1864 C C . GLU A 1 228 ? 9.186 6.833 4.410 1.00 93.31 228 GLU A C 1
ATOM 1866 O O . GLU A 1 228 ? 9.219 6.991 5.632 1.00 93.31 228 GLU A O 1
ATOM 1871 N N . TYR A 1 229 ? 8.815 5.669 3.869 1.00 96.00 229 TYR A N 1
ATOM 1872 C CA . TYR A 1 229 ? 8.583 4.452 4.638 1.00 96.00 229 TYR A CA 1
ATOM 1873 C C . TYR A 1 229 ? 9.911 3.723 4.816 1.00 96.00 229 TYR A C 1
ATOM 1875 O O . TYR A 1 229 ? 10.387 3.055 3.906 1.00 96.00 229 TYR A O 1
ATOM 1883 N N . HIS A 1 230 ? 10.521 3.879 5.988 1.00 93.50 230 HIS A N 1
ATOM 1884 C CA . HIS A 1 230 ? 11.877 3.407 6.248 1.00 93.50 230 HIS A CA 1
ATOM 1885 C C . HIS A 1 230 ? 11.899 2.113 7.088 1.00 93.50 230 HIS A C 1
ATOM 1887 O O . HIS A 1 230 ? 11.120 2.027 8.045 1.00 93.50 230 HIS A O 1
ATOM 1893 N N . PRO A 1 231 ? 12.810 1.157 6.797 1.00 95.88 231 PRO A N 1
ATOM 1894 C CA . PRO A 1 231 ? 13.799 1.168 5.707 1.00 95.88 231 PRO A CA 1
ATOM 1895 C C . PRO A 1 231 ? 13.211 0.792 4.340 1.00 95.88 231 PRO A C 1
ATOM 1897 O O . PRO A 1 231 ? 12.637 -0.283 4.172 1.00 95.88 231 PRO A O 1
ATOM 1900 N N . SER A 1 232 ? 13.392 1.662 3.345 1.00 95.56 232 SER A N 1
ATOM 1901 C CA . SER A 1 232 ? 12.976 1.424 1.960 1.00 95.56 232 SER A CA 1
ATOM 1902 C C . SER A 1 232 ? 14.146 0.957 1.099 1.00 95.56 232 SER A C 1
ATOM 1904 O O . SER A 1 232 ? 15.286 1.384 1.275 1.00 95.56 232 SER A O 1
ATOM 1906 N N . TYR A 1 233 ? 13.839 0.090 0.138 1.00 97.12 233 TYR A N 1
ATOM 1907 C CA . TYR A 1 233 ? 14.791 -0.468 -0.811 1.00 97.12 233 TYR A CA 1
ATOM 1908 C C . TYR A 1 233 ? 14.258 -0.318 -2.228 1.00 97.12 233 TYR A C 1
ATOM 1910 O O . TYR A 1 233 ? 13.071 -0.559 -2.477 1.00 97.12 233 TYR A O 1
ATOM 1918 N N . LEU A 1 234 ? 15.143 0.026 -3.156 1.00 95.69 234 LEU A N 1
ATOM 1919 C CA . LEU A 1 234 ? 14.862 0.069 -4.583 1.00 95.69 234 LEU A CA 1
ATOM 1920 C C . LEU A 1 234 ? 15.545 -1.102 -5.284 1.00 95.69 234 LEU A C 1
ATOM 1922 O O . LEU A 1 234 ? 16.665 -1.473 -4.941 1.00 95.69 234 LEU A O 1
ATOM 1926 N N . LEU A 1 235 ? 14.864 -1.696 -6.259 1.00 89.50 235 LEU A N 1
ATOM 1927 C CA . LEU A 1 235 ? 15.459 -2.727 -7.101 1.00 89.50 235 LEU A CA 1
ATOM 1928 C C . LEU A 1 235 ? 16.356 -2.071 -8.152 1.00 89.50 235 LEU A C 1
ATOM 1930 O O . LEU A 1 235 ? 15.874 -1.284 -8.972 1.00 89.50 235 LEU A O 1
ATOM 1934 N N . ASP A 1 236 ? 17.633 -2.436 -8.146 1.00 83.81 236 ASP A N 1
ATOM 1935 C CA . ASP A 1 236 ? 18.569 -2.077 -9.197 1.00 83.81 236 ASP A CA 1
ATOM 1936 C C . ASP A 1 236 ? 18.142 -2.731 -10.520 1.00 83.81 236 ASP A C 1
ATOM 1938 O O . ASP A 1 236 ? 17.933 -3.949 -10.578 1.00 83.81 236 ASP A O 1
ATOM 1942 N N . PRO A 1 237 ? 17.987 -1.950 -11.594 1.00 73.25 237 PRO A N 1
ATOM 1943 C CA . PRO A 1 237 ? 17.478 -2.489 -12.841 1.00 73.25 237 PRO A CA 1
ATOM 1944 C C . PRO A 1 237 ? 18.478 -3.321 -13.643 1.00 73.25 237 PRO A C 1
ATOM 1946 O O . PRO A 1 237 ? 18.023 -4.159 -14.425 1.00 73.25 237 PRO A O 1
ATOM 1949 N N . SER A 1 238 ? 19.783 -3.119 -13.436 1.00 73.62 238 SER A N 1
ATOM 1950 C CA . SER A 1 238 ? 20.856 -3.865 -14.098 1.00 73.62 238 SER A CA 1
ATOM 1951 C C . SER A 1 238 ? 21.114 -5.189 -13.381 1.00 73.62 238 SER A C 1
ATOM 1953 O O . SER A 1 238 ? 21.124 -6.239 -14.008 1.00 73.62 238 SER A O 1
ATOM 1955 N N . SER A 1 239 ? 21.323 -5.151 -12.065 1.00 77.38 239 SER A N 1
ATOM 1956 C CA . SER A 1 239 ? 21.771 -6.300 -11.275 1.00 77.38 239 SER A CA 1
ATOM 1957 C C . SER A 1 239 ? 20.631 -7.096 -10.641 1.00 77.38 239 SER A C 1
ATOM 1959 O O . SER A 1 239 ? 20.872 -8.177 -10.112 1.00 77.38 239 SER A O 1
ATOM 1961 N N . LEU A 1 240 ? 19.409 -6.546 -10.619 1.00 79.00 240 LEU A N 1
ATOM 1962 C CA . LEU A 1 240 ? 18.249 -7.099 -9.901 1.00 79.00 240 LEU A CA 1
ATOM 1963 C C . LEU A 1 240 ? 18.478 -7.252 -8.389 1.00 79.00 240 LEU A C 1
ATOM 1965 O O . LEU A 1 240 ? 17.826 -8.058 -7.723 1.00 79.00 240 LEU A O 1
ATOM 1969 N N . SER A 1 241 ? 19.381 -6.446 -7.834 1.00 85.56 241 SER A N 1
ATOM 1970 C CA . SER A 1 241 ? 19.670 -6.419 -6.402 1.00 85.56 241 SER A CA 1
ATOM 1971 C C . SER A 1 241 ? 18.875 -5.317 -5.720 1.00 85.56 241 SER A C 1
ATOM 1973 O O . SER A 1 241 ? 18.672 -4.240 -6.272 1.00 85.56 241 SER A O 1
ATOM 1975 N N . TRP A 1 242 ? 18.448 -5.556 -4.485 1.00 92.06 242 TRP A N 1
ATOM 1976 C CA . TRP A 1 242 ? 17.785 -4.535 -3.679 1.00 92.06 242 TRP A CA 1
ATOM 1977 C C . TRP A 1 242 ? 18.819 -3.644 -2.988 1.00 92.06 242 TRP A C 1
ATOM 1979 O O . TRP A 1 242 ? 19.618 -4.138 -2.196 1.00 92.06 242 TRP A O 1
ATOM 1989 N N . VAL A 1 243 ? 18.773 -2.343 -3.266 1.00 94.75 243 VAL A N 1
ATOM 1990 C CA . VAL A 1 243 ? 19.671 -1.311 -2.723 1.00 94.75 243 VAL A CA 1
ATOM 1991 C C . VAL A 1 243 ? 18.901 -0.452 -1.728 1.00 94.75 243 VAL A C 1
ATOM 1993 O O . VAL A 1 243 ? 17.737 -0.127 -1.978 1.00 94.75 243 VAL A O 1
ATOM 1996 N N . SER A 1 244 ? 19.508 -0.093 -0.594 1.00 96.38 244 SER A N 1
ATOM 1997 C CA . SER A 1 244 ? 18.857 0.812 0.360 1.00 96.38 244 SER A CA 1
ATOM 1998 C C . SER A 1 244 ? 18.610 2.167 -0.296 1.00 96.38 244 SER A C 1
ATOM 2000 O O . SER A 1 244 ? 19.504 2.716 -0.938 1.00 96.38 244 SER A O 1
ATOM 2002 N N . PHE A 1 245 ? 17.426 2.752 -0.097 1.00 95.56 245 PHE A N 1
ATOM 2003 C CA . PHE A 1 245 ? 17.122 4.072 -0.651 1.00 95.56 245 PHE A CA 1
ATOM 2004 C C . PHE A 1 245 ? 18.152 5.123 -0.213 1.00 95.56 245 PHE A C 1
ATOM 2006 O O . PHE A 1 245 ? 18.610 5.910 -1.034 1.00 95.56 245 PHE A O 1
ATOM 2013 N N . SER A 1 246 ? 18.584 5.076 1.052 1.00 94.19 246 SER A N 1
ATOM 2014 C CA . SER A 1 246 ? 19.581 6.002 1.605 1.00 94.19 246 SER A CA 1
ATOM 2015 C C . SER A 1 246 ? 20.963 5.893 0.953 1.00 94.19 246 SER A C 1
ATOM 2017 O O . SER A 1 246 ? 21.754 6.817 1.066 1.00 94.19 246 SER A O 1
ATOM 2019 N N . GLU A 1 247 ? 21.284 4.762 0.319 1.00 94.56 247 GLU A N 1
ATOM 2020 C CA . GLU A 1 247 ? 22.571 4.547 -0.358 1.00 94.56 247 GLU A CA 1
ATOM 2021 C C . GLU A 1 247 ? 22.549 5.045 -1.807 1.00 94.56 247 GLU A C 1
ATOM 2023 O O . GLU A 1 247 ? 23.600 5.346 -2.367 1.00 94.56 247 GLU A O 1
ATOM 2028 N N . CYS A 1 248 ? 21.366 5.134 -2.423 1.00 93.75 248 CYS A N 1
ATOM 2029 C CA . CYS A 1 248 ? 21.211 5.553 -3.815 1.00 93.75 248 CYS A CA 1
ATOM 2030 C C . CYS A 1 248 ? 20.537 6.922 -3.994 1.00 93.75 248 CYS A C 1
ATOM 2032 O O . CYS A 1 248 ? 20.385 7.361 -5.132 1.00 93.75 248 CYS A O 1
ATOM 2034 N N . GLU A 1 249 ? 20.123 7.595 -2.915 1.00 94.38 249 GLU A N 1
ATOM 2035 C CA . GLU A 1 249 ? 19.402 8.877 -2.974 1.00 94.38 249 GLU A CA 1
ATOM 2036 C C . GLU A 1 249 ? 20.201 9.956 -3.716 1.00 94.38 249 GLU A C 1
ATOM 2038 O O . GLU A 1 249 ? 19.702 10.496 -4.701 1.00 94.38 249 GLU A O 1
ATOM 2043 N N . ASP A 1 250 ? 21.463 10.186 -3.338 1.00 93.25 250 ASP A N 1
ATOM 2044 C CA . ASP A 1 250 ? 22.322 11.191 -3.986 1.00 93.25 250 ASP A CA 1
ATOM 2045 C C . ASP A 1 250 ? 22.497 10.923 -5.490 1.00 93.25 250 ASP A C 1
ATOM 2047 O O . ASP A 1 250 ? 22.482 11.844 -6.310 1.00 93.25 250 ASP A O 1
ATOM 2051 N N . LYS A 1 251 ? 22.612 9.643 -5.865 1.00 91.56 251 LYS A N 1
ATOM 2052 C CA . LYS A 1 251 ? 22.753 9.213 -7.261 1.00 91.56 251 LYS A CA 1
ATOM 2053 C C . LYS A 1 251 ? 21.479 9.473 -8.063 1.00 91.56 251 LYS A C 1
ATOM 2055 O O . LYS A 1 251 ? 21.546 9.888 -9.216 1.00 91.56 251 LYS A O 1
ATOM 2060 N N . LEU A 1 252 ? 20.315 9.243 -7.459 1.00 92.06 252 LEU A N 1
ATOM 2061 C CA . LEU A 1 252 ? 19.026 9.550 -8.075 1.00 92.06 252 LEU A CA 1
ATOM 2062 C C . LEU A 1 252 ? 18.805 11.064 -8.205 1.00 92.06 252 LEU A C 1
ATOM 2064 O O . LEU A 1 252 ? 18.290 11.516 -9.230 1.00 92.06 252 LEU A O 1
ATOM 2068 N N . ASP A 1 253 ? 19.228 11.849 -7.213 1.00 93.06 253 ASP A N 1
ATOM 2069 C CA . ASP A 1 253 ? 19.186 13.313 -7.264 1.00 93.06 253 ASP A CA 1
ATOM 2070 C C . ASP A 1 253 ? 20.083 13.861 -8.388 1.00 93.06 253 ASP A C 1
ATOM 2072 O O . ASP A 1 253 ? 19.701 14.801 -9.093 1.00 93.06 253 ASP A O 1
ATOM 2076 N N . GLU A 1 254 ? 21.275 13.287 -8.579 1.00 91.50 254 GLU A N 1
ATOM 2077 C CA . GLU A 1 254 ? 22.169 13.620 -9.693 1.00 91.50 254 GLU A CA 1
ATOM 2078 C C . GLU A 1 254 ? 21.551 13.246 -11.044 1.00 91.50 254 GLU A C 1
ATOM 2080 O O . GLU A 1 254 ? 21.465 14.106 -11.921 1.00 91.50 254 GLU A O 1
ATOM 2085 N N . ALA A 1 255 ? 21.017 12.029 -11.174 1.00 88.00 255 ALA A N 1
ATOM 2086 C CA . ALA A 1 255 ? 20.352 11.554 -12.385 1.00 88.00 255 ALA A CA 1
ATOM 2087 C C . ALA A 1 255 ? 19.183 12.449 -12.824 1.00 88.00 255 ALA A C 1
ATOM 2089 O O . ALA A 1 255 ? 18.994 12.735 -14.009 1.00 88.00 255 ALA A O 1
ATOM 2090 N N . VAL A 1 256 ? 18.391 12.948 -11.869 1.00 88.19 256 VAL A N 1
ATOM 2091 C CA . VAL A 1 256 ? 17.308 13.894 -12.169 1.00 88.19 256 VAL A CA 1
ATOM 2092 C C . VAL A 1 256 ? 17.855 15.232 -12.668 1.00 88.19 256 VAL A C 1
ATOM 2094 O O . VAL A 1 256 ? 17.276 15.819 -13.587 1.00 88.19 256 VAL A O 1
ATOM 2097 N N . LYS A 1 257 ? 18.975 15.716 -12.114 1.00 89.06 257 LYS A N 1
ATOM 2098 C CA . LYS A 1 257 ? 19.634 16.952 -12.574 1.00 89.06 257 LYS A CA 1
ATOM 2099 C C . LYS A 1 257 ? 20.237 16.783 -13.971 1.00 89.06 257 LYS A C 1
ATOM 2101 O O . LYS A 1 257 ? 20.102 17.694 -14.789 1.00 89.06 257 LYS A O 1
ATOM 2106 N N . SER A 1 258 ? 20.864 15.640 -14.251 1.00 87.56 258 SER A N 1
ATOM 2107 C CA . SER A 1 258 ? 21.468 15.310 -15.550 1.00 87.56 258 SER A CA 1
ATOM 2108 C C . SER A 1 258 ? 20.445 14.867 -16.604 1.00 87.56 258 SER A C 1
ATOM 2110 O O . SER A 1 258 ? 20.785 14.799 -17.785 1.00 87.56 258 SER A O 1
ATOM 2112 N N . LYS A 1 259 ? 19.179 14.649 -16.210 1.00 82.38 259 LYS A N 1
ATOM 2113 C CA . LYS A 1 259 ? 18.095 14.114 -17.054 1.00 82.38 259 LYS A CA 1
ATOM 2114 C C . LYS A 1 259 ? 18.436 12.741 -17.637 1.00 82.38 259 LYS A C 1
ATOM 2116 O O . LYS A 1 259 ? 18.103 12.446 -18.786 1.00 82.38 259 LYS A O 1
ATOM 2121 N N . GLU A 1 260 ? 19.092 11.908 -16.842 1.00 75.38 260 GLU A N 1
ATOM 2122 C CA . GLU A 1 260 ? 19.333 10.515 -17.193 1.00 75.38 260 GLU A CA 1
ATOM 2123 C C . GLU A 1 260 ? 18.012 9.750 -17.307 1.00 75.38 260 GLU A C 1
ATOM 2125 O O . GLU A 1 260 ? 17.145 9.814 -16.434 1.00 75.38 260 GLU A O 1
ATOM 2130 N N . LEU A 1 261 ? 17.866 9.006 -18.405 1.00 66.25 261 LEU A N 1
ATOM 2131 C CA . LEU A 1 261 ? 16.730 8.105 -18.614 1.00 66.25 261 LEU A CA 1
ATOM 2132 C C . LEU A 1 261 ? 16.901 6.801 -17.826 1.00 66.25 261 LEU A C 1
ATOM 2134 O O . LEU A 1 261 ? 15.922 6.192 -17.408 1.00 66.25 261 LEU A O 1
ATOM 2138 N N . TYR A 1 262 ? 18.150 6.400 -17.584 1.00 72.56 262 TYR A N 1
ATOM 2139 C CA . TYR A 1 262 ? 18.504 5.159 -16.917 1.00 72.56 262 TYR A CA 1
ATOM 2140 C C . TYR A 1 262 ? 19.620 5.388 -15.905 1.00 72.56 262 TYR A C 1
ATOM 2142 O O . TYR A 1 262 ? 20.689 5.873 -16.268 1.00 72.56 262 TYR A O 1
ATOM 2150 N N . THR A 1 263 ? 19.396 4.961 -14.664 1.00 81.25 263 THR A N 1
ATOM 2151 C CA . THR A 1 263 ? 20.381 5.090 -13.589 1.00 81.25 263 THR A CA 1
ATOM 2152 C C . THR A 1 263 ? 20.491 3.750 -12.865 1.00 81.25 263 THR A C 1
ATOM 2154 O O . THR A 1 263 ? 19.619 3.417 -12.059 1.00 81.25 263 THR A O 1
ATOM 2157 N N . PRO A 1 264 ? 21.543 2.950 -13.125 1.00 81.56 264 PRO A N 1
ATOM 2158 C CA . PRO A 1 264 ? 21.844 1.827 -12.252 1.00 81.56 264 PRO A CA 1
ATOM 2159 C C . PRO A 1 264 ? 22.109 2.382 -10.852 1.00 81.56 264 PRO A C 1
ATOM 2161 O O . PRO A 1 264 ? 22.792 3.391 -10.699 1.00 81.56 264 PRO A O 1
ATOM 2164 N N . LEU A 1 265 ? 21.585 1.745 -9.821 1.00 85.31 265 LEU A N 1
ATOM 2165 C CA . LEU A 1 265 ? 21.739 2.142 -8.427 1.00 85.31 265 LEU A CA 1
ATOM 2166 C C . LEU A 1 265 ? 23.089 1.673 -7.871 1.00 85.31 265 LEU A C 1
ATOM 2168 O O . LEU A 1 265 ? 23.740 2.419 -7.144 1.00 85.31 265 LEU A O 1
ATOM 2172 N N . ILE A 1 266 ? 23.576 0.501 -8.290 1.00 82.88 266 ILE A N 1
ATOM 2173 C CA . ILE A 1 266 ? 24.882 -0.028 -7.872 1.00 82.88 266 ILE A CA 1
ATOM 2174 C C . ILE A 1 266 ? 26.002 0.505 -8.775 1.00 82.88 266 ILE A C 1
ATOM 2176 O O . ILE A 1 266 ? 25.920 0.466 -10.008 1.00 82.88 266 ILE A O 1
ATOM 2180 N N . SER A 1 267 ? 27.070 1.009 -8.157 1.00 67.75 267 SER A N 1
ATOM 2181 C CA . SER A 1 267 ? 28.306 1.416 -8.836 1.00 67.75 267 SER A CA 1
ATOM 2182 C C . SER A 1 267 ? 28.997 0.197 -9.461 1.00 67.75 267 SER A C 1
ATOM 2184 O O . SER A 1 267 ? 29.201 -0.800 -8.777 1.00 67.75 267 SER A O 1
ATOM 2186 N N . ASN A 1 268 ? 29.368 0.284 -10.745 1.00 61.84 268 ASN A N 1
ATOM 2187 C CA . ASN A 1 268 ? 29.897 -0.810 -11.589 1.00 61.84 268 ASN A CA 1
ATOM 2188 C C . ASN A 1 268 ? 28.873 -1.839 -12.091 1.00 61.84 268 ASN A C 1
ATOM 2190 O O . ASN A 1 268 ? 29.264 -2.919 -12.532 1.00 61.84 268 ASN A O 1
ATOM 2194 N N . SER A 1 269 ? 27.579 -1.521 -12.067 1.00 55.41 269 SER A N 1
ATOM 2195 C CA . SER A 1 269 ? 26.599 -2.364 -12.755 1.00 55.41 269 SER A CA 1
ATOM 2196 C C . SER A 1 269 ? 26.901 -2.437 -14.257 1.00 55.41 269 SER A C 1
ATOM 2198 O O . SER A 1 269 ? 27.261 -1.406 -14.840 1.00 55.41 269 SER A O 1
ATOM 2200 N N . PRO A 1 270 ? 26.725 -3.606 -14.902 1.00 50.09 270 PRO A N 1
ATOM 2201 C CA . PRO A 1 270 ? 26.791 -3.682 -16.351 1.00 50.09 270 PRO A CA 1
ATOM 2202 C C . PRO A 1 270 ? 25.815 -2.667 -16.957 1.00 50.09 270 PRO A C 1
ATOM 2204 O O . PRO A 1 270 ? 24.701 -2.465 -16.450 1.00 50.09 270 PRO A O 1
ATOM 2207 N N . GLN A 1 271 ? 26.271 -1.986 -18.014 1.00 50.41 271 GLN A N 1
ATOM 2208 C CA . GLN A 1 271 ? 25.403 -1.132 -18.821 1.00 50.41 271 GLN A CA 1
ATOM 2209 C C . GLN A 1 271 ? 24.182 -1.965 -19.236 1.00 50.41 271 GLN A C 1
ATOM 2211 O O . GLN A 1 271 ? 24.354 -3.139 -19.576 1.00 50.41 271 GLN A O 1
ATOM 2216 N N . PRO A 1 272 ? 22.964 -1.401 -19.185 1.00 46.88 272 PRO A N 1
ATOM 2217 C CA . PRO A 1 272 ? 21.790 -2.108 -19.669 1.00 46.88 272 PRO A CA 1
ATOM 2218 C C . PRO A 1 272 ? 22.062 -2.548 -21.108 1.00 46.88 272 PRO A C 1
ATOM 2220 O O . PRO A 1 272 ? 22.572 -1.761 -21.912 1.00 46.88 272 PRO A O 1
ATOM 2223 N N . LEU A 1 273 ? 21.775 -3.815 -21.418 1.00 40.47 273 LEU A N 1
ATOM 2224 C CA . LEU A 1 273 ? 21.929 -4.309 -22.780 1.00 40.47 273 LEU A CA 1
ATOM 2225 C C . LEU A 1 273 ? 21.112 -3.404 -23.719 1.00 40.47 273 LEU A C 1
ATOM 2227 O O . LEU A 1 273 ? 19.996 -3.011 -23.355 1.00 40.47 273 LEU A O 1
ATOM 2231 N N . PRO A 1 274 ? 21.659 -3.032 -24.894 1.00 39.06 274 PRO A N 1
ATOM 2232 C CA . PRO A 1 274 ? 20.929 -2.219 -25.855 1.00 39.06 274 PRO A CA 1
ATOM 2233 C C . PRO A 1 274 ? 19.588 -2.882 -26.157 1.00 39.06 274 PRO A C 1
ATOM 2235 O O . PRO A 1 274 ? 19.485 -4.112 -26.168 1.00 39.06 274 PRO A O 1
ATOM 2238 N N . HIS A 1 275 ? 18.563 -2.062 -26.399 1.00 42.56 275 HIS A N 1
ATOM 2239 C CA . HIS A 1 275 ? 17.238 -2.558 -26.753 1.00 42.56 275 HIS A CA 1
ATOM 2240 C C . HIS A 1 275 ? 17.380 -3.634 -27.853 1.00 42.56 275 HIS A C 1
ATOM 2242 O O . HIS A 1 275 ? 18.175 -3.412 -28.772 1.00 42.56 275 HIS A O 1
ATOM 2248 N N . PRO A 1 276 ? 16.633 -4.760 -27.833 1.00 39.62 276 PRO A N 1
ATOM 2249 C CA . PRO A 1 276 ? 16.733 -5.798 -28.866 1.00 39.62 276 PRO A CA 1
ATOM 2250 C C . PRO A 1 276 ? 16.807 -5.233 -30.300 1.00 39.62 276 PRO A C 1
ATOM 2252 O O . PRO A 1 276 ? 17.669 -5.616 -31.081 1.00 39.62 276 PRO A O 1
ATOM 2255 N N . PHE A 1 277 ? 15.989 -4.218 -30.608 1.00 37.84 277 PHE A N 1
ATOM 2256 C CA . PHE A 1 277 ? 16.049 -3.430 -31.853 1.00 37.84 277 PHE A CA 1
ATOM 2257 C C . PHE A 1 277 ? 17.387 -2.711 -32.140 1.00 37.84 277 PHE A C 1
ATOM 2259 O O . PHE A 1 277 ? 17.850 -2.754 -33.277 1.00 37.84 277 PHE A O 1
ATOM 2266 N N . GLU A 1 278 ? 18.015 -2.048 -31.164 1.00 38.72 278 GLU A N 1
ATOM 2267 C CA . GLU A 1 278 ? 19.316 -1.380 -31.347 1.00 38.72 278 GLU A CA 1
ATOM 2268 C C . GLU A 1 278 ? 20.460 -2.379 -31.524 1.00 38.72 278 GLU A C 1
ATOM 2270 O O . GLU A 1 278 ? 21.414 -2.116 -32.260 1.00 38.72 278 GLU A O 1
ATOM 2275 N N . TRP A 1 279 ? 20.366 -3.531 -30.859 1.00 39.09 279 TRP A N 1
ATOM 2276 C CA . TRP A 1 279 ? 21.320 -4.616 -31.030 1.00 39.09 279 TRP A CA 1
ATOM 2277 C C . TRP A 1 279 ? 21.213 -5.226 -32.436 1.00 39.09 279 TRP A C 1
ATOM 2279 O O . TRP A 1 279 ? 22.232 -5.324 -33.121 1.00 39.09 279 TRP A O 1
ATOM 2289 N N . CYS A 1 280 ? 19.998 -5.522 -32.917 1.00 38.06 280 CYS A N 1
ATOM 2290 C CA . CYS A 1 280 ? 19.767 -6.016 -34.282 1.00 38.06 280 CYS A CA 1
ATOM 2291 C C . CYS A 1 280 ? 20.230 -5.012 -35.352 1.00 38.06 280 CYS A C 1
ATOM 2293 O O . CYS A 1 280 ? 20.864 -5.397 -36.331 1.00 38.06 280 CYS A O 1
ATOM 2295 N N . ALA A 1 281 ? 19.997 -3.711 -35.146 1.00 39.72 281 ALA A N 1
ATOM 2296 C CA . ALA A 1 281 ? 20.440 -2.665 -36.074 1.00 39.72 281 ALA A CA 1
ATOM 2297 C C . ALA A 1 281 ? 21.974 -2.586 -36.223 1.00 39.72 281 ALA A C 1
ATOM 2299 O O . ALA A 1 281 ? 22.475 -2.200 -37.278 1.00 39.72 281 ALA A O 1
ATOM 2300 N N . LYS A 1 282 ? 22.729 -2.963 -35.183 1.00 39.53 282 LYS A N 1
ATOM 2301 C CA . LYS A 1 282 ? 24.203 -3.002 -35.195 1.00 39.53 282 LYS A CA 1
ATOM 2302 C C . LYS A 1 282 ? 24.776 -4.319 -35.737 1.00 39.53 282 LYS A C 1
ATOM 2304 O O . LYS A 1 282 ? 25.981 -4.390 -35.966 1.00 39.53 282 LYS A O 1
ATOM 2309 N N . HIS A 1 283 ? 23.934 -5.324 -35.989 1.00 40.41 283 HIS A N 1
ATOM 2310 C CA . HIS A 1 283 ? 24.328 -6.646 -36.482 1.00 40.41 283 HIS A CA 1
ATOM 2311 C C . HIS A 1 283 ? 23.488 -7.026 -37.720 1.00 40.41 283 HIS A C 1
ATOM 2313 O O . HIS A 1 283 ? 22.624 -7.900 -37.639 1.00 40.41 283 HIS A O 1
ATOM 2319 N N . PRO A 1 284 ? 23.743 -6.401 -38.892 1.00 38.88 284 PRO A N 1
ATOM 2320 C CA . PRO A 1 284 ? 22.861 -6.425 -40.072 1.00 38.88 284 PRO A CA 1
ATOM 2321 C C . PRO A 1 284 ? 22.677 -7.794 -40.767 1.00 38.88 284 PRO A C 1
ATOM 2323 O O . PRO A 1 284 ? 22.023 -7.868 -41.805 1.00 38.88 284 PRO A O 1
ATOM 2326 N N . GLY A 1 285 ? 23.216 -8.884 -40.207 1.00 36.09 285 GLY A N 1
ATOM 2327 C CA . GLY A 1 285 ? 22.912 -10.267 -40.602 1.00 36.09 285 GLY A CA 1
ATOM 2328 C C . GLY A 1 285 ? 21.722 -10.891 -39.856 1.00 36.09 285 GLY A C 1
ATOM 2329 O O . GLY A 1 285 ? 21.233 -11.940 -40.267 1.00 36.09 285 GLY A O 1
ATOM 2330 N N . PHE A 1 286 ? 21.231 -10.248 -38.791 1.00 34.38 286 PHE A N 1
ATOM 2331 C CA . PHE A 1 286 ? 20.114 -10.712 -37.969 1.00 34.38 286 PHE A CA 1
ATOM 2332 C C . PHE A 1 286 ? 18.888 -9.818 -38.206 1.00 34.38 286 PHE A C 1
ATOM 2334 O O . PHE A 1 286 ? 18.725 -8.791 -37.563 1.00 34.38 286 PHE A O 1
ATOM 2341 N N . VAL A 1 287 ? 18.051 -10.234 -39.166 1.00 34.00 287 VAL A N 1
ATOM 2342 C CA . VAL A 1 287 ? 16.726 -9.689 -39.545 1.00 34.00 287 VAL A CA 1
ATOM 2343 C C . VAL A 1 287 ? 16.662 -8.164 -39.749 1.00 34.00 287 VAL A C 1
ATOM 2345 O O . VAL A 1 287 ? 16.666 -7.376 -38.808 1.00 34.00 287 VAL A O 1
ATOM 2348 N N . ASN A 1 288 ? 16.448 -7.732 -40.998 1.00 34.47 288 ASN A N 1
ATOM 2349 C CA . ASN A 1 288 ? 16.107 -6.339 -41.292 1.00 34.47 288 ASN A CA 1
ATOM 2350 C C . ASN A 1 288 ? 14.652 -6.027 -40.874 1.00 34.47 288 ASN A C 1
ATOM 2352 O O . ASN A 1 288 ? 13.692 -6.297 -41.604 1.00 34.47 288 ASN A O 1
ATOM 2356 N N . ILE A 1 289 ? 14.506 -5.449 -39.681 1.00 33.94 289 ILE A N 1
ATOM 2357 C CA . ILE A 1 289 ? 13.231 -5.070 -39.052 1.00 33.94 289 ILE A CA 1
ATOM 2358 C C . ILE A 1 289 ? 12.536 -3.907 -39.787 1.00 33.94 289 ILE A C 1
ATOM 2360 O O . ILE A 1 289 ? 11.349 -3.684 -39.568 1.00 33.94 289 ILE A O 1
ATOM 2364 N N . GLU A 1 290 ? 13.195 -3.215 -40.728 1.00 34.44 290 GLU A N 1
ATOM 2365 C CA . GLU A 1 290 ? 12.528 -2.223 -41.595 1.00 34.44 290 GLU A CA 1
ATOM 2366 C C . GLU A 1 290 ? 11.412 -2.832 -42.463 1.00 34.44 290 GLU A C 1
ATOM 2368 O O . GLU A 1 290 ? 10.529 -2.109 -42.918 1.00 34.44 290 GLU A O 1
ATOM 2373 N N . SER A 1 291 ? 11.412 -4.157 -42.652 1.00 35.88 291 SER A N 1
ATOM 2374 C CA . SER A 1 291 ? 10.343 -4.898 -43.340 1.00 35.88 291 SER A CA 1
ATOM 2375 C C . SER A 1 291 ? 9.138 -5.239 -42.453 1.00 35.88 291 SER A C 1
ATOM 2377 O O . SER A 1 291 ? 8.1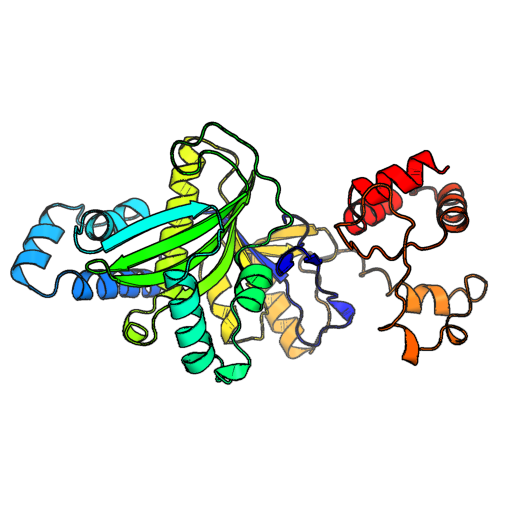13 -5.698 -42.959 1.00 35.88 291 SER A O 1
ATOM 2379 N N . ILE A 1 292 ? 9.233 -5.011 -41.139 1.00 36.84 292 ILE A N 1
ATOM 2380 C CA . ILE A 1 292 ? 8.118 -5.196 -40.212 1.00 36.84 292 ILE A CA 1
ATOM 2381 C C . ILE A 1 292 ? 7.343 -3.883 -40.171 1.00 36.84 292 ILE A C 1
ATOM 2383 O O . ILE A 1 292 ? 7.772 -2.897 -39.569 1.00 36.84 292 ILE A O 1
ATOM 2387 N N . ASP A 1 293 ? 6.196 -3.882 -40.845 1.00 33.19 293 ASP A N 1
ATOM 2388 C CA . ASP A 1 293 ? 5.282 -2.750 -40.899 1.00 33.19 293 ASP A CA 1
ATOM 2389 C C . ASP A 1 293 ? 4.934 -2.255 -39.483 1.00 33.19 293 ASP A C 1
ATOM 2391 O O . ASP A 1 293 ? 4.251 -2.919 -38.695 1.00 33.19 293 ASP A O 1
ATOM 2395 N N . LYS A 1 294 ? 5.419 -1.050 -39.163 1.00 34.88 294 LYS A N 1
ATOM 2396 C CA . LYS A 1 294 ? 5.229 -0.394 -37.864 1.00 34.88 294 LYS A CA 1
ATOM 2397 C C . LYS A 1 294 ? 3.758 -0.086 -37.569 1.00 34.88 294 LYS A C 1
ATOM 2399 O O . LYS A 1 294 ? 3.420 0.114 -36.404 1.00 34.88 294 LYS A O 1
ATOM 2404 N N . SER A 1 295 ? 2.888 -0.074 -38.583 1.00 34.84 295 SER A N 1
ATOM 2405 C CA . SER A 1 295 ? 1.449 0.145 -38.413 1.00 34.84 295 SER A CA 1
ATOM 2406 C C . SER A 1 295 ? 0.705 -1.082 -37.864 1.00 34.84 295 SER A C 1
ATOM 2408 O O . SER A 1 295 ? -0.374 -0.933 -37.296 1.00 34.84 295 SER A O 1
ATOM 2410 N N . HIS A 1 296 ? 1.309 -2.277 -37.921 1.00 31.41 296 HIS A N 1
ATOM 2411 C CA . HIS A 1 296 ? 0.678 -3.537 -37.508 1.00 31.41 296 HIS A CA 1
ATOM 2412 C C . HIS A 1 296 ? 1.250 -4.163 -36.226 1.00 31.41 296 HIS A C 1
ATOM 2414 O O . HIS A 1 296 ? 0.791 -5.221 -35.791 1.00 31.41 296 HIS A O 1
ATOM 2420 N N . LEU A 1 297 ? 2.180 -3.493 -35.535 1.00 32.69 297 LEU A N 1
ATOM 2421 C CA . LEU A 1 297 ? 2.707 -3.953 -34.237 1.00 32.69 297 LEU A CA 1
ATOM 2422 C C . LEU A 1 297 ? 1.618 -4.068 -33.146 1.00 32.69 297 LEU A C 1
ATOM 2424 O O . LEU A 1 297 ? 1.755 -4.883 -32.221 1.00 32.69 297 LEU A O 1
ATOM 2428 N N . TYR A 1 298 ? 0.525 -3.313 -33.307 1.00 32.50 298 TYR A N 1
ATOM 2429 C CA . TYR A 1 298 ? -0.663 -3.332 -32.450 1.00 32.50 298 TYR A CA 1
ATOM 2430 C C . TYR A 1 298 ? -1.760 -4.318 -32.902 1.00 32.50 298 TYR A C 1
ATOM 2432 O O . TYR A 1 298 ? -2.655 -4.588 -32.109 1.00 32.50 298 TYR A O 1
ATOM 2440 N N . ASP A 1 299 ? -1.665 -4.919 -34.099 1.00 27.17 299 ASP A N 1
ATOM 2441 C CA . ASP A 1 299 ? -2.764 -5.689 -34.722 1.00 27.17 299 ASP A CA 1
ATOM 2442 C C . ASP A 1 299 ? -2.396 -7.105 -35.216 1.00 27.17 299 ASP A C 1
ATOM 2444 O O . ASP A 1 299 ? -3.115 -7.715 -36.006 1.00 27.17 299 ASP A O 1
ATOM 2448 N N . LEU A 1 300 ? -1.327 -7.712 -34.700 1.00 25.06 300 LEU A N 1
ATOM 2449 C CA . LEU A 1 300 ? -1.059 -9.140 -34.923 1.00 25.06 300 LEU A CA 1
ATOM 2450 C C . LEU A 1 300 ? -1.784 -10.011 -33.883 1.00 25.06 300 LEU A C 1
ATOM 2452 O O . LEU A 1 300 ? -1.220 -10.420 -32.867 1.00 25.06 300 LEU A O 1
ATOM 2456 N N . LYS A 1 301 ? -3.063 -10.296 -34.162 1.00 24.55 301 LYS A N 1
ATOM 2457 C CA . LYS A 1 301 ? -3.802 -11.434 -33.595 1.00 24.55 301 LYS A CA 1
ATOM 2458 C C . LYS A 1 301 ? -3.349 -12.713 -34.300 1.00 24.55 301 LYS A C 1
ATOM 2460 O O . LYS A 1 301 ? -3.571 -12.851 -35.498 1.00 24.55 301 LYS A O 1
ATOM 2465 N N . ILE A 1 302 ? -2.796 -13.670 -33.559 1.00 25.58 302 ILE A N 1
ATOM 2466 C CA . ILE A 1 302 ? -2.705 -15.059 -34.023 1.00 25.58 302 ILE A CA 1
ATOM 2467 C C . ILE A 1 302 ? -3.771 -15.861 -33.280 1.00 25.58 302 ILE A C 1
ATOM 2469 O O . ILE A 1 302 ? -3.813 -15.890 -32.051 1.00 25.58 302 ILE A O 1
ATOM 2473 N N . GLN A 1 303 ? -4.661 -16.468 -34.057 1.00 23.19 303 GLN A N 1
ATOM 2474 C CA . GLN A 1 303 ? -5.673 -17.413 -33.612 1.00 23.19 303 GLN A CA 1
ATOM 2475 C C . GLN A 1 303 ? -5.016 -18.798 -33.528 1.00 23.19 303 GLN A C 1
ATOM 2477 O O . GLN A 1 303 ? -4.549 -19.315 -34.540 1.00 23.19 303 GLN A O 1
ATOM 2482 N N . MET A 1 304 ? -4.948 -19.382 -32.331 1.00 22.98 304 MET A N 1
ATOM 2483 C CA . MET A 1 304 ? -4.544 -20.782 -32.146 1.00 22.98 304 MET A CA 1
ATOM 2484 C C . MET A 1 304 ? -5.783 -21.688 -32.265 1.00 22.98 304 MET A C 1
ATOM 2486 O O . MET A 1 304 ? -6.852 -21.292 -31.784 1.00 22.98 304 MET A O 1
ATOM 2490 N N . PRO A 1 305 ? -5.680 -22.882 -32.881 1.00 24.64 305 PRO A N 1
ATOM 2491 C CA . PRO A 1 305 ? -6.774 -23.838 -32.902 1.00 24.64 305 PRO A CA 1
ATOM 2492 C C . PRO A 1 305 ? -7.012 -24.358 -31.485 1.00 24.64 305 PRO A C 1
ATOM 2494 O O . PRO A 1 305 ? -6.093 -24.745 -30.766 1.00 24.64 305 PRO A O 1
ATOM 2497 N N . THR A 1 306 ? -8.269 -24.317 -31.080 1.00 25.11 306 THR A N 1
ATOM 2498 C CA . THR A 1 306 ? -8.769 -24.742 -29.782 1.00 25.11 306 THR A CA 1
ATOM 2499 C C . THR A 1 306 ? -8.615 -26.250 -29.586 1.00 25.11 306 THR A C 1
ATOM 2501 O O . THR A 1 306 ? -8.929 -27.044 -30.467 1.00 25.11 306 THR A O 1
ATOM 2504 N N . LEU A 1 307 ? -8.229 -26.647 -28.373 1.00 36.53 307 LEU A N 1
ATOM 2505 C CA . LEU A 1 307 ? -8.741 -27.867 -27.738 1.00 36.53 307 LEU A CA 1
ATOM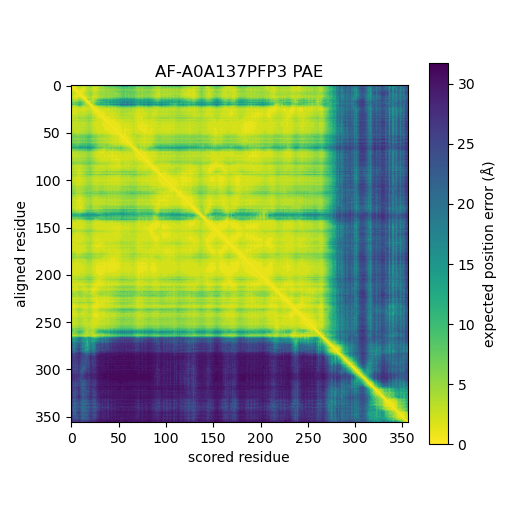 2506 C C . LEU A 1 307 ? -9.526 -27.520 -26.459 1.00 36.53 307 LEU A C 1
ATOM 2508 O O . LEU A 1 307 ? -9.583 -28.318 -25.542 1.00 36.53 307 LEU A O 1
ATOM 2512 N N . ASP A 1 308 ? -10.101 -26.312 -26.387 1.00 29.42 308 ASP A N 1
ATOM 2513 C CA . ASP A 1 308 ? -11.396 -26.007 -25.752 1.00 29.42 308 ASP A CA 1
ATOM 2514 C C . ASP A 1 308 ? -11.750 -24.522 -26.008 1.00 29.42 308 ASP A C 1
ATOM 2516 O O . ASP A 1 308 ? -10.921 -23.625 -25.842 1.00 29.42 308 ASP A O 1
ATOM 2520 N N . GLU A 1 309 ? -12.974 -24.232 -26.442 1.00 30.62 309 GLU A N 1
ATOM 2521 C CA . GLU A 1 309 ? -13.380 -22.984 -27.119 1.00 30.62 309 GLU A CA 1
ATOM 2522 C C . GLU A 1 309 ? -13.609 -21.742 -26.225 1.00 30.62 309 GLU A C 1
ATOM 2524 O O . GLU A 1 309 ? -14.373 -20.849 -26.590 1.00 30.62 309 GLU A O 1
ATOM 2529 N N . ARG A 1 310 ? -12.980 -21.608 -25.046 1.00 30.56 310 ARG A N 1
ATOM 2530 C CA . ARG A 1 310 ? -13.366 -20.522 -24.106 1.00 30.56 310 ARG A CA 1
ATOM 2531 C C . ARG A 1 310 ? -12.293 -19.672 -23.431 1.00 30.56 310 ARG A C 1
ATOM 2533 O O . ARG A 1 310 ? -12.642 -18.936 -22.509 1.00 30.56 310 ARG A O 1
ATOM 2540 N N . LYS A 1 311 ? -11.030 -19.651 -23.870 1.00 30.62 311 LYS A N 1
ATOM 2541 C CA . LYS A 1 311 ? -10.042 -18.696 -23.311 1.00 30.62 311 LYS A CA 1
ATOM 2542 C C . LYS A 1 311 ? -9.055 -18.176 -24.362 1.00 30.62 311 LYS A C 1
ATOM 2544 O O . LYS A 1 311 ? -8.051 -18.812 -24.648 1.00 30.62 311 LYS A O 1
ATOM 2549 N N . ASN A 1 312 ? -9.307 -16.972 -24.879 1.00 24.89 312 ASN A N 1
ATOM 2550 C CA . ASN A 1 312 ? -8.327 -16.200 -25.650 1.00 24.89 312 ASN A CA 1
ATOM 2551 C C . ASN A 1 312 ? -7.179 -15.747 -24.728 1.00 24.89 312 ASN A C 1
ATOM 2553 O O . ASN A 1 312 ? -7.367 -14.845 -23.911 1.00 24.89 312 ASN A O 1
ATOM 2557 N N . ARG A 1 313 ? -5.992 -16.344 -24.868 1.00 26.73 313 ARG A N 1
ATOM 2558 C CA . ARG A 1 313 ? -4.729 -15.827 -24.315 1.00 26.73 313 ARG A CA 1
ATOM 2559 C C . ARG A 1 313 ? -3.793 -15.507 -25.482 1.00 26.73 313 ARG A C 1
ATOM 2561 O O . ARG A 1 313 ? -3.550 -16.356 -26.329 1.00 26.73 313 ARG A O 1
ATOM 2568 N N . VAL A 1 314 ? -3.325 -14.261 -25.547 1.00 26.05 314 VAL A N 1
ATOM 2569 C CA . VAL A 1 314 ? -2.399 -13.763 -26.574 1.00 26.05 314 VAL A CA 1
ATOM 2570 C C . VAL A 1 314 ? -0.973 -13.949 -26.059 1.00 26.05 314 VAL A C 1
ATOM 2572 O O . VAL A 1 314 ? -0.609 -13.338 -25.058 1.00 26.05 314 VAL A O 1
ATOM 2575 N N . LEU A 1 315 ? -0.174 -14.765 -26.746 1.00 26.31 315 LEU A N 1
ATOM 2576 C CA . LEU A 1 315 ? 1.270 -14.901 -26.543 1.00 26.31 315 LEU A CA 1
ATOM 2577 C C . LEU A 1 315 ? 1.962 -14.636 -27.888 1.00 26.31 315 LEU A C 1
ATOM 2579 O O . LEU A 1 315 ? 1.637 -15.267 -28.891 1.00 26.31 315 LEU A O 1
ATOM 2583 N N . LYS A 1 316 ? 2.879 -13.662 -27.919 1.00 28.73 316 LYS A N 1
ATOM 2584 C CA . LYS A 1 316 ? 3.755 -13.391 -29.069 1.00 28.73 316 LYS A CA 1
ATOM 2585 C C . LYS A 1 316 ? 5.007 -14.267 -28.926 1.00 28.73 316 LYS A C 1
ATOM 2587 O O . LYS A 1 316 ? 5.702 -14.149 -27.924 1.00 28.73 316 LYS A O 1
ATOM 2592 N N . VAL A 1 317 ? 5.281 -15.118 -29.915 1.00 28.38 317 VAL A N 1
ATOM 2593 C CA . VAL A 1 317 ? 6.453 -16.015 -29.981 1.00 28.38 317 VAL A CA 1
ATOM 2594 C C . VAL A 1 317 ? 7.411 -15.516 -31.074 1.00 28.38 317 VAL A C 1
ATOM 2596 O O . VAL A 1 317 ? 6.954 -15.119 -32.145 1.00 28.38 317 VAL A O 1
ATOM 2599 N N . PHE A 1 318 ? 8.722 -15.537 -30.811 1.00 32.94 318 PHE A N 1
ATOM 2600 C CA . PHE A 1 318 ? 9.799 -15.316 -31.795 1.00 32.94 318 PHE A CA 1
ATOM 2601 C C . PHE A 1 318 ? 10.496 -16.656 -32.133 1.00 32.94 318 PHE A C 1
ATOM 2603 O O . PHE A 1 318 ? 10.427 -17.583 -31.326 1.00 32.94 318 PHE A O 1
ATOM 2610 N N . PRO A 1 319 ? 11.119 -16.802 -33.322 1.00 36.12 319 PRO A N 1
ATOM 2611 C CA . PRO A 1 319 ? 11.437 -18.103 -33.918 1.00 36.12 319 PRO A CA 1
ATOM 2612 C C . PRO A 1 319 ? 12.593 -18.811 -33.193 1.00 36.12 319 PRO A C 1
ATOM 2614 O O . PRO A 1 319 ? 13.731 -18.341 -33.204 1.00 36.12 319 PRO A O 1
ATOM 2617 N N . GLY A 1 320 ? 12.285 -19.957 -32.578 1.00 32.06 320 GLY A N 1
ATOM 2618 C CA . GLY A 1 320 ? 13.161 -20.701 -31.666 1.00 32.06 320 GLY A CA 1
ATOM 2619 C C . GLY A 1 320 ? 14.489 -21.197 -32.249 1.00 32.06 320 GLY A C 1
ATOM 2620 O O . GLY A 1 320 ? 15.463 -21.277 -31.512 1.00 32.06 320 GLY A O 1
ATOM 2621 N N . GLU A 1 321 ? 14.597 -21.443 -33.557 1.00 33.66 321 GLU A N 1
ATOM 2622 C CA . GLU A 1 321 ? 15.835 -21.990 -34.147 1.00 33.66 321 GLU A CA 1
ATOM 2623 C C . GLU A 1 321 ? 17.038 -21.026 -34.100 1.00 33.66 321 GLU A C 1
ATOM 2625 O O . GLU A 1 321 ? 18.186 -21.467 -34.063 1.00 33.66 321 GLU A O 1
ATOM 2630 N N . PHE A 1 322 ? 16.809 -19.708 -34.079 1.00 35.59 322 PHE A N 1
ATOM 2631 C CA . PHE A 1 322 ? 17.896 -18.716 -34.096 1.00 35.59 322 PHE A CA 1
ATOM 2632 C C . PHE A 1 322 ? 18.514 -18.462 -32.717 1.00 35.59 322 PHE A C 1
ATOM 2634 O O . PHE A 1 322 ? 19.704 -18.169 -32.621 1.00 35.59 322 PHE A O 1
ATOM 2641 N N . ILE A 1 323 ? 17.715 -18.582 -31.654 1.00 35.38 323 ILE A N 1
ATOM 2642 C CA . ILE A 1 323 ? 18.142 -18.315 -30.273 1.00 35.38 323 ILE A CA 1
ATOM 2643 C C . ILE A 1 323 ? 19.116 -19.401 -29.801 1.00 35.38 323 ILE A C 1
ATOM 2645 O O . ILE A 1 323 ? 20.124 -19.097 -29.175 1.00 35.38 323 ILE A O 1
ATOM 2649 N N . ILE A 1 324 ? 18.852 -20.656 -30.164 1.00 36.72 324 ILE A N 1
ATOM 2650 C CA . ILE A 1 324 ? 19.657 -21.821 -29.773 1.00 36.72 324 ILE A CA 1
ATOM 2651 C C . ILE A 1 324 ? 21.067 -21.736 -30.372 1.00 36.72 324 ILE A C 1
ATOM 2653 O O . ILE A 1 324 ? 22.054 -21.873 -29.657 1.00 36.72 324 ILE A O 1
ATOM 2657 N N . LYS A 1 325 ? 21.169 -21.402 -31.664 1.00 36.78 325 LYS A N 1
ATOM 2658 C CA . LYS A 1 325 ? 22.454 -21.259 -32.369 1.00 36.78 325 LYS A CA 1
ATOM 2659 C C . LYS A 1 325 ? 23.325 -20.118 -31.847 1.00 36.78 325 LYS A C 1
ATOM 2661 O O . LYS A 1 325 ? 24.538 -20.256 -31.798 1.00 36.78 325 LYS A O 1
ATOM 2666 N N . TYR A 1 326 ? 22.714 -18.995 -31.470 1.00 39.69 326 TYR A N 1
ATOM 2667 C CA . TYR A 1 326 ? 23.431 -17.841 -30.909 1.00 39.69 326 TYR A CA 1
ATOM 2668 C C . TYR A 1 326 ? 24.157 -18.194 -29.604 1.00 39.69 326 TYR A C 1
ATOM 2670 O O . TYR A 1 326 ? 25.237 -17.696 -29.306 1.00 39.69 326 TYR A O 1
ATOM 2678 N N . PHE A 1 327 ? 23.543 -19.078 -28.836 1.00 43.22 327 PHE A N 1
ATOM 2679 C CA . PHE A 1 327 ? 23.963 -19.440 -27.503 1.00 43.22 327 PHE A CA 1
ATOM 2680 C C . PHE A 1 327 ? 24.965 -20.602 -27.454 1.00 43.22 327 PHE A C 1
ATOM 2682 O O . PHE A 1 327 ? 25.745 -20.687 -26.513 1.00 43.22 327 PHE A O 1
ATOM 2689 N N . GLU A 1 328 ? 24.998 -21.461 -28.475 1.00 43.72 328 GLU A N 1
ATOM 2690 C CA . GLU A 1 328 ? 26.047 -22.481 -28.634 1.00 43.72 328 GLU A CA 1
ATOM 2691 C C . GLU A 1 328 ? 27.449 -21.878 -28.846 1.00 43.72 328 GLU A C 1
ATOM 2693 O O . GLU A 1 328 ? 28.449 -22.535 -28.557 1.00 43.72 328 GLU A O 1
ATOM 2698 N N . GLU A 1 329 ? 27.539 -20.633 -29.326 1.00 43.50 329 GLU A N 1
ATOM 2699 C CA . GLU A 1 329 ? 28.804 -19.946 -29.629 1.00 43.50 329 GLU A CA 1
ATOM 2700 C C . GLU A 1 329 ? 29.292 -19.018 -28.493 1.00 43.50 329 GLU A C 1
ATOM 2702 O O . GLU A 1 329 ? 30.382 -18.447 -28.585 1.00 43.50 329 GLU A O 1
ATOM 2707 N N . ASP A 1 330 ? 28.521 -18.882 -27.407 1.00 47.88 330 ASP A N 1
ATOM 2708 C CA . ASP A 1 330 ? 28.816 -17.995 -26.276 1.00 47.88 330 ASP A CA 1
ATOM 2709 C C . ASP A 1 330 ? 29.324 -18.778 -25.050 1.00 47.88 330 ASP A C 1
ATOM 2711 O O . ASP A 1 330 ? 28.624 -19.613 -24.475 1.00 47.88 330 ASP A O 1
ATOM 2715 N N . ASN A 1 331 ? 30.544 -18.472 -24.593 1.00 46.78 331 ASN A N 1
ATOM 2716 C CA . ASN A 1 331 ? 31.144 -19.107 -23.412 1.00 46.78 331 ASN A CA 1
ATOM 2717 C C . ASN A 1 331 ? 30.396 -18.789 -22.100 1.00 46.78 331 ASN A C 1
ATOM 2719 O O . ASN A 1 331 ? 30.557 -19.521 -21.124 1.00 46.78 331 ASN A O 1
ATOM 2723 N N . ASP A 1 332 ? 29.575 -17.734 -22.078 1.00 54.81 332 ASP A N 1
ATOM 2724 C CA . ASP A 1 332 ? 28.731 -17.329 -20.948 1.00 54.81 332 ASP A CA 1
ATOM 2725 C C . ASP A 1 332 ? 27.244 -17.666 -21.162 1.00 54.81 332 ASP A C 1
ATOM 2727 O O . ASP A 1 332 ? 26.369 -17.154 -20.453 1.00 54.81 332 ASP A O 1
ATOM 2731 N N . PHE A 1 333 ? 26.950 -18.591 -22.088 1.00 48.19 333 PHE A N 1
ATOM 2732 C CA . PHE A 1 333 ? 25.604 -19.053 -22.440 1.00 48.19 333 PHE A CA 1
ATOM 2733 C C . PHE A 1 333 ? 24.673 -19.207 -21.237 1.00 48.19 333 PHE A C 1
ATOM 2735 O O . PHE A 1 333 ? 23.563 -18.682 -21.225 1.00 48.19 333 PHE A O 1
ATOM 2742 N N . ILE A 1 334 ? 25.127 -19.896 -20.190 1.00 43.75 334 ILE A N 1
ATOM 2743 C CA . ILE A 1 334 ? 24.299 -20.216 -19.023 1.00 43.75 334 ILE A CA 1
ATOM 2744 C C . ILE A 1 334 ? 23.816 -18.949 -18.298 1.00 43.75 334 ILE A C 1
ATOM 2746 O O . ILE A 1 334 ? 22.715 -18.954 -17.750 1.00 43.75 334 ILE A O 1
ATOM 2750 N N . ASN A 1 335 ? 24.601 -17.872 -18.282 1.00 49.28 335 ASN A N 1
ATOM 2751 C CA . ASN A 1 335 ? 24.237 -16.627 -17.606 1.00 49.28 335 ASN A CA 1
ATOM 2752 C C . ASN A 1 335 ? 23.265 -15.804 -18.458 1.00 49.28 335 ASN A C 1
ATOM 2754 O O . ASN A 1 335 ? 22.191 -15.448 -17.972 1.00 49.28 335 ASN A O 1
ATOM 2758 N N . HIS A 1 336 ? 23.557 -15.622 -19.747 1.00 47.31 336 HIS A N 1
ATOM 2759 C CA . HIS A 1 336 ? 22.655 -14.920 -20.666 1.00 47.31 336 HIS A CA 1
ATOM 2760 C C . HIS A 1 336 ? 21.327 -15.660 -20.861 1.00 47.31 336 HIS A C 1
ATOM 2762 O O . HIS A 1 336 ? 20.263 -15.042 -20.918 1.00 47.31 336 HIS A O 1
ATOM 2768 N N . PHE A 1 337 ? 21.361 -16.993 -20.881 1.00 47.59 337 PHE A N 1
ATOM 2769 C CA . PHE A 1 337 ? 20.163 -17.815 -20.932 1.00 47.59 337 PHE A CA 1
ATOM 2770 C C . PHE A 1 337 ? 19.332 -17.676 -19.656 1.00 47.59 337 PHE A C 1
ATOM 2772 O O . PHE A 1 337 ? 18.126 -17.496 -19.751 1.00 47.59 337 PHE A O 1
ATOM 2779 N N . LYS A 1 338 ? 19.943 -17.683 -18.461 1.00 44.62 338 LYS A N 1
ATOM 2780 C CA . LYS A 1 338 ? 19.229 -17.451 -17.189 1.00 44.62 338 LYS A CA 1
ATOM 2781 C C . LYS A 1 338 ? 18.586 -16.068 -17.118 1.00 44.62 338 LYS A C 1
ATOM 2783 O O . LYS A 1 338 ? 17.484 -15.944 -16.591 1.00 44.62 338 LYS A O 1
ATOM 2788 N N . GLU A 1 339 ? 19.243 -15.045 -17.648 1.00 49.44 339 GLU A N 1
ATOM 2789 C CA . GLU A 1 339 ? 18.718 -13.677 -17.691 1.00 49.44 339 GLU A CA 1
ATOM 2790 C C . GLU A 1 339 ? 17.563 -13.537 -18.692 1.00 49.44 339 GLU A C 1
ATOM 2792 O O . GLU A 1 339 ? 16.519 -12.974 -18.357 1.00 49.44 339 GLU A O 1
ATOM 2797 N N . ALA A 1 340 ? 17.692 -14.131 -19.882 1.00 44.62 340 ALA A N 1
ATOM 2798 C CA . ALA A 1 340 ? 16.608 -14.217 -20.860 1.00 44.62 340 ALA A CA 1
ATOM 2799 C C . ALA A 1 340 ? 15.424 -15.049 -20.329 1.00 44.62 340 ALA A C 1
ATOM 2801 O O . ALA A 1 340 ? 14.269 -14.652 -20.465 1.00 44.62 340 ALA A O 1
ATOM 2802 N N . PHE A 1 341 ? 15.696 -16.161 -19.644 1.00 44.06 341 PHE A N 1
ATOM 2803 C CA . PHE A 1 341 ? 14.707 -17.014 -18.978 1.00 44.06 341 PHE A CA 1
ATOM 2804 C C . PHE A 1 341 ? 13.968 -16.250 -17.869 1.00 44.06 341 PHE A C 1
ATOM 2806 O O . PHE A 1 341 ? 12.742 -16.308 -17.774 1.00 44.06 341 PHE A O 1
ATOM 2813 N N . ALA A 1 342 ? 14.695 -15.470 -17.063 1.00 42.69 342 ALA A N 1
ATOM 2814 C CA . ALA A 1 342 ? 14.120 -14.597 -16.042 1.00 42.69 342 ALA A CA 1
ATOM 2815 C C . ALA A 1 342 ? 13.240 -13.486 -16.641 1.00 42.69 342 ALA A C 1
ATOM 2817 O O . ALA A 1 342 ? 12.295 -13.048 -15.984 1.00 42.69 342 ALA A O 1
ATOM 2818 N N . ALA A 1 343 ? 13.527 -13.057 -17.876 1.00 40.12 343 ALA A N 1
ATOM 2819 C CA . ALA A 1 343 ? 12.746 -12.068 -18.612 1.00 40.12 343 ALA A CA 1
ATOM 2820 C C . ALA A 1 343 ? 11.475 -12.654 -19.271 1.00 40.12 343 ALA A C 1
ATOM 2822 O O . ALA A 1 343 ? 10.439 -11.982 -19.321 1.00 40.12 343 ALA A O 1
ATOM 2823 N N . LEU A 1 344 ? 11.547 -13.895 -19.764 1.00 43.47 344 LEU A N 1
ATOM 2824 C CA . LEU A 1 344 ? 10.492 -14.571 -20.535 1.00 43.47 344 LEU A CA 1
ATOM 2825 C C . LEU A 1 344 ? 9.498 -15.362 -19.666 1.00 43.47 344 LEU A C 1
ATOM 2827 O O . LEU A 1 344 ? 8.352 -15.555 -20.072 1.00 43.47 344 LEU A O 1
ATOM 2831 N N . GLY A 1 345 ? 9.907 -15.770 -18.461 1.00 39.62 345 GLY A N 1
ATOM 2832 C CA . GLY A 1 345 ? 9.098 -16.563 -17.534 1.00 39.62 345 GLY A CA 1
ATOM 2833 C C . GLY A 1 345 ? 9.239 -18.084 -17.740 1.00 39.62 345 GLY A C 1
ATOM 2834 O O . GLY A 1 345 ? 9.616 -18.535 -18.822 1.00 39.62 345 GLY A O 1
ATOM 2835 N N . PRO A 1 346 ? 8.946 -18.892 -16.700 1.00 37.06 346 PRO A N 1
ATOM 2836 C CA . PRO A 1 346 ? 9.322 -20.306 -16.654 1.00 37.06 346 PRO A CA 1
ATOM 2837 C C . PRO A 1 346 ? 8.582 -21.214 -17.646 1.00 37.06 346 PRO A C 1
ATOM 2839 O O . PRO A 1 346 ? 9.202 -22.144 -18.144 1.00 37.06 346 PRO A O 1
ATOM 2842 N N . GLU A 1 347 ? 7.309 -20.956 -17.974 1.00 39.44 347 GLU A N 1
ATOM 2843 C CA . GLU A 1 347 ? 6.557 -21.768 -18.955 1.00 39.44 347 GLU A CA 1
ATOM 2844 C C . GLU A 1 347 ? 7.091 -21.584 -20.382 1.00 39.44 347 GLU A C 1
ATOM 2846 O O . GLU A 1 347 ? 7.453 -22.554 -21.040 1.00 39.44 347 GLU A O 1
ATOM 2851 N N . LEU A 1 348 ? 7.230 -20.334 -20.840 1.00 43.19 348 LEU A N 1
ATOM 2852 C CA . LEU A 1 348 ? 7.701 -20.036 -22.197 1.00 43.19 348 LEU A CA 1
ATOM 2853 C C . LEU A 1 348 ? 9.141 -20.508 -22.415 1.00 43.19 348 LEU A C 1
ATOM 2855 O O . LEU A 1 348 ? 9.511 -20.949 -23.500 1.00 43.19 348 LEU A O 1
ATOM 2859 N N . ALA A 1 349 ? 9.961 -20.419 -21.374 1.00 42.81 349 ALA A N 1
ATOM 2860 C CA . ALA A 1 349 ? 11.342 -20.836 -21.459 1.00 42.81 349 ALA A CA 1
ATOM 2861 C C . ALA A 1 349 ? 11.522 -22.362 -21.300 1.00 42.81 349 ALA A C 1
ATOM 2863 O O . ALA A 1 349 ? 12.460 -22.912 -21.870 1.00 42.81 349 ALA A O 1
ATOM 2864 N N . TYR A 1 350 ? 10.601 -23.066 -20.627 1.00 39.88 350 TYR A N 1
ATOM 2865 C CA . TYR A 1 350 ? 10.516 -24.535 -20.644 1.00 39.88 350 TYR A CA 1
ATOM 2866 C C . TYR A 1 350 ? 10.154 -25.068 -22.040 1.00 39.88 350 TYR A C 1
ATOM 2868 O O . TYR A 1 350 ? 10.804 -25.991 -22.533 1.00 39.88 350 TYR A O 1
ATOM 2876 N N . ASP A 1 351 ? 9.194 -24.430 -22.716 1.00 40.34 351 ASP A N 1
ATOM 2877 C CA . ASP A 1 351 ? 8.775 -24.812 -24.069 1.00 40.34 351 ASP A CA 1
ATOM 2878 C C . ASP A 1 351 ? 9.878 -24.580 -25.115 1.00 40.34 351 ASP A C 1
ATOM 2880 O O . ASP A 1 351 ? 10.039 -25.386 -26.029 1.00 40.34 351 ASP A O 1
ATOM 2884 N N . ILE A 1 352 ? 10.697 -23.531 -24.966 1.00 41.72 352 ILE A N 1
ATOM 2885 C CA . ILE A 1 352 ? 11.869 -23.298 -25.829 1.00 41.72 352 ILE A CA 1
ATOM 2886 C C . ILE A 1 352 ? 12.907 -24.419 -25.662 1.00 41.72 352 ILE A C 1
ATOM 2888 O O . ILE A 1 352 ? 13.429 -24.902 -26.661 1.00 41.72 352 ILE A O 1
ATOM 2892 N N . VAL A 1 353 ? 13.175 -24.870 -24.429 1.00 35.06 353 VAL A N 1
ATOM 2893 C CA . VAL A 1 353 ? 14.184 -25.909 -24.134 1.00 35.06 353 VAL A CA 1
ATOM 2894 C C . VAL A 1 353 ? 13.770 -27.294 -24.632 1.00 35.06 353 VAL A C 1
ATOM 2896 O O . VAL A 1 353 ? 14.625 -28.036 -25.097 1.00 35.06 353 VAL A O 1
ATOM 2899 N N . LEU A 1 354 ? 12.485 -27.653 -24.559 1.00 31.48 354 LEU A N 1
ATOM 2900 C CA . LEU A 1 354 ? 11.987 -28.941 -25.069 1.00 31.48 354 LEU A CA 1
ATOM 2901 C C . LEU A 1 354 ? 11.793 -28.978 -26.593 1.00 31.48 354 LEU A C 1
ATOM 2903 O O . LEU A 1 354 ? 11.584 -30.053 -27.152 1.00 31.48 354 LEU A O 1
ATOM 2907 N N . SER A 1 355 ? 11.819 -27.813 -27.245 1.00 31.97 355 SER A N 1
ATOM 2908 C CA . SER A 1 355 ? 11.741 -27.677 -28.706 1.00 31.97 355 SER A CA 1
ATOM 2909 C C . SER A 1 355 ? 13.121 -27.665 -29.386 1.00 31.97 355 SER A C 1
ATOM 2911 O O . SER A 1 355 ? 13.179 -27.591 -30.615 1.00 31.97 355 SER A O 1
ATOM 2913 N N . CYS A 1 356 ? 14.200 -27.701 -28.594 1.00 30.64 356 CYS A N 1
ATOM 2914 C CA . CYS A 1 356 ? 15.577 -27.989 -29.010 1.00 30.64 356 CYS A CA 1
ATOM 2915 C C . CYS A 1 356 ? 15.803 -29.503 -28.984 1.00 30.64 356 CYS A C 1
ATOM 2917 O O . CYS A 1 356 ? 16.546 -30.004 -29.858 1.00 30.64 356 CYS A O 1
#

Sequence (356 aa):
MDLGYRRSGTVLYRSSLLETCCPPYAIRLDSTNFICSKSQKKVIKKVFNFLVPNIEERQKIRKSYPDNPTTIEELLLPIDNIEDLKIELSPSEYNEESFELYKSYQMSIHKDKEEDVKPDGFKRFLCNSPIEIESVPSLVTGGYGSFHQKYYYKGELIALSVLDILPESVSSVYFMYSPEYEKLSLGTFSALKEIQLTLQLQKQLPKLKYYYMGLYIHNCPKMKYKAEYHPSYLLDPSSLSWVSFSECEDKLDEAVKSKELYTPLISNSPQPLPHPFEWCAKHPGFVNIESIDKSHLYDLKIQMPTLDERKNRVLKVFPGEFIIKYFEEDNDFINHFKEAFAALGPELAYDIVLSC

Foldseek 3Di:
DLLQWADFFADIDHDDLQPDLFGWWWKKAQLVPWWQDPVLLVLLVLLLCVLPVDPVVVVVLCVVADPDDTHLCRSCVSVPPRPQKDKAKFQQDDDPLVLVQVLQQCCPPVVDDSVVRDSVSCCRGGRHYNDDWDQDPDPRYRTWAWIWIFIGGNRHTFKIWIWGGDLQEIETRDITGRPVCVVSVVVSVVQSVRSVVQVSRCVRRVNRRMYTDRIAGCPDPVRVCSVVGPQMWTQFNQPSDTHGCVQQVVVSVVCVVVSPSHGGSDDPRPDPDPDPVVVCVVVVVRDDCVPVPPVCPVPDDDDDDDPPDDDDDDDDDDDLVVLVVVLVPDPCSVVVLVVVCVVRDPPVSVVSVVVD

Radius of gyration: 23.5 Å; Cα contacts (8 Å, |Δi|>4): 498; chains: 1; bounding box: 53×46×73 Å

Organism: Conidiobolus coronatus (strain ATCC 28846 / CBS 209.66 / NRRL 28638) (NCBI:txid796925)

InterPro domains:
  IPR007471 N-end aminoacyl transferase, N-terminal [PF04376] (1-42)
  IPR007472 N-end rule aminoacyl transferase, C-terminal [PF04377] (97-236)
  IPR016181 Acyl-CoA N-acyltransferase [SSF55729] (96-232)
  IPR030700 N-end rule aminoacyl transferase [PTHR21367] (72-257)

Nearest PDB structures (foldseek):
  8tzv-assembly1_B  TM=9.029E-01  e=1.702E-24  Homo sapiens
  7wfx-assembly1_A  TM=7.885E-01  e=1.307E-20  Kluyveromyces lactis NRRL Y-1140
  8j6v-assembly11_I  TM=7.796E-01  e=9.561E-18  Saccharomyces cerevisiae
  8j6v-assembly6_L  TM=7.700E-01  e=9.028E-18  Saccharomyces cerevisiae
  8j6v-assembly2_B  TM=7.806E-01  e=4.763E-17  Saccharomyces cerevisiae

Secondary structure (DSSP, 8-state):
-TTS-EEETTEEE---TTT-SSPEEEEEEEGGG----HHHHHHHHHHHHHH---HHHHHHHHHTS-SS--SHHHHHHHHHT-TTEEEEEEES---HHHHHHHHHHIIIII---GGG--HHHHIIIII--SSPPEE-S-TTTSEEEEEEEEEEETTEEEEEEEEEE-SSEEEEEEEEE-GGGGGG-HHHHHHHHHHHHHHHHHTT-TT--EEEEEEEETT-HHHHGGGGSSSEEEE-TTT--EEEHHHHHHHHHHHHHHT-S---SSTTPPPPPPPHHHHHHHSTTS--GGGS-TTSTT----PPPPSSTT---------HHHHHHHHHT-TTHHHHHHHHHHHH-HHHHHHHHHT-

pLDDT: mean 77.73, std 24.68, range [22.98, 98.56]

Mean predicted aligned error: 12.15 Å

Solvent-accessible surface area (backbone atoms only — not comparable to full-atom values): 20844 Å² total; per-residue (Å²): 96,88,85,50,43,46,73,59,18,62,43,76,47,65,82,63,38,81,79,29,92,65,42,67,30,35,33,34,25,45,45,89,66,44,56,81,47,78,69,56,51,48,40,53,52,49,44,46,46,65,77,41,70,51,67,68,59,46,53,56,56,54,72,76,48,76,94,75,61,74,47,66,61,59,63,41,46,77,50,71,71,33,84,54,49,45,76,49,73,42,70,26,64,85,50,71,72,61,49,52,42,48,46,54,29,38,41,71,76,71,62,49,57,74,91,76,62,43,71,67,56,50,36,46,51,64,31,40,58,70,61,68,76,42,81,44,87,35,99,84,70,49,36,36,25,48,28,32,40,38,34,25,50,77,84,41,77,4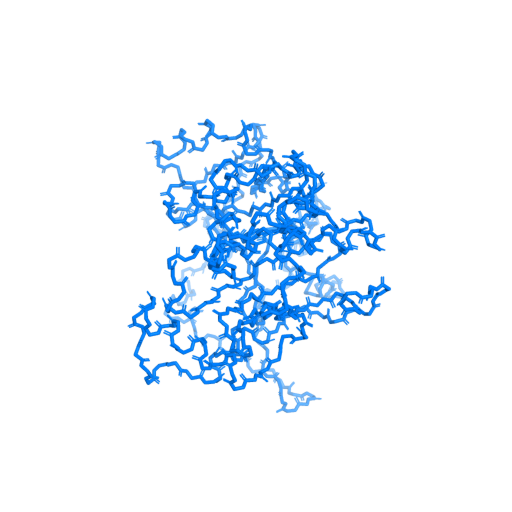4,32,40,36,32,34,36,40,47,81,44,28,36,32,49,76,47,77,49,44,40,74,93,51,54,91,50,46,54,75,62,54,48,52,56,50,51,39,44,48,27,55,61,48,21,78,65,38,79,64,17,36,29,35,27,70,44,68,32,28,82,91,35,80,94,32,43,65,63,63,72,47,37,53,23,30,33,43,21,80,58,76,61,44,78,39,51,42,87,78,31,45,69,59,51,58,47,33,64,74,72,64,54,35,66,77,66,61,55,89,87,50,66,74,73,75,66,55,72,69,60,47,33,70,76,38,84,87,49,70,76,61,88,76,56,60,78,89,44,78,88,67,76,81,81,87,74,88,70,95,64,96,80,74,97,77,92,79,92,83,77,75,66,76,60,62,57,58,61,40,76,78,38,98,59,30,72,58,57,48,50,53,51,33,69,71,63,35,71,69,63,44,48,55,53,61,76,74,106